Protein AF-A0A7J6TP95-F1 (afdb_monomer_lite)

Foldseek 3Di:
DDVLVVCVVVVDDPVVSVVVCVVCVVVCVVVVVPVPPPPPQPQDQDPNDGLQVVQPHLVLLLQLLVQLLVVQCVDPLRVVVNPDDPVVNVVVSVQSSLVLCSLRVHPNSHDLLVLQVVQQVVLQAPSNLVVSLVSSLVSCVVSVNDPVSNVSSSVSSVVSVCSRNVNNVVVVVVVVVCCVVPNCVVVCVVCVHPVSVVVVVVVVVD

pLDDT: mean 82.13, std 13.64, range [36.34, 97.94]

Secondary structure (DSSP, 8-state):
--HHHHHHHTT--HHHHHHHHHHHHHHHHHHHTTS----------BTTB-HHHHTTSHHHHHHHHHHHHHHHHH-TTTHHHH---HHHHHHHHHHHHHHHHHHTTS---S-GGGHHHHHGGG---HHHHHHHHHHHHHHHHHTT--HHHHHHHHHHHHTTHHHHHHHHHHHHHHHHHHHHHHTTHHHHHHTTHHHHHHHHHHHHT-

Radius of gyration: 22.36 Å; chains: 1; bounding box: 52×52×54 Å

InterPro domains:
  IPR001486 Truncated hemoglobin [PF01152] (50-165)
  IPR009050 Globin-like superfamily [SSF46458] (50-165)
  IPR012292 Globin/Protoglobin [G3DSA:1.10.490.10] (37-171)

Sequence (206 aa):
MNIERALSSLGIDDDTVDEIMVILEPQRTSVLSGQKKRVESGARFVDGKNLLERVGGEMTIEGVVDTLFSALNLDPRVKFFFHLDAARTRQIKIRLTQLLIGACGGPKLYDIARLKPAHFNHNITDYHFDAVCENLRVSCEVVDIPPAFIDELMETVVKLRQEITSGCTIRLEIAHRNIESAGTASLYSQLGKKDGIVVFVDKLFK

Structure (mmCIF, N/CA/C/O backbone):
data_AF-A0A7J6TP95-F1
#
_entry.id   AF-A0A7J6TP95-F1
#
loop_
_atom_site.group_PDB
_atom_site.id
_atom_site.type_symbol
_atom_site.label_atom_id
_atom_site.label_alt_id
_atom_site.label_comp_id
_atom_site.label_asym_id
_atom_site.label_entity_id
_atom_site.label_seq_id
_atom_site.pdbx_PDB_ins_code
_atom_site.Cartn_x
_atom_site.Cartn_y
_atom_site.Cartn_z
_atom_site.occupancy
_atom_site.B_iso_or_equiv
_atom_site.auth_seq_id
_atom_site.auth_comp_id
_atom_site.auth_asym_id
_atom_site.auth_atom_id
_atom_site.pdbx_PDB_model_num
ATOM 1 N N . MET A 1 1 ? -6.973 29.178 -18.343 1.00 48.75 1 MET A N 1
ATOM 2 C CA . MET A 1 1 ? -5.844 29.644 -19.176 1.00 48.75 1 MET A CA 1
ATOM 3 C C . MET A 1 1 ? -5.597 28.556 -20.210 1.00 48.75 1 MET A C 1
ATOM 5 O O . MET A 1 1 ? -5.342 27.438 -19.787 1.00 48.75 1 MET A O 1
ATOM 9 N N . ASN A 1 2 ? -5.831 28.812 -21.504 1.00 71.06 2 ASN A N 1
ATOM 10 C CA . ASN A 1 2 ? -5.764 27.763 -22.531 1.00 71.06 2 ASN A CA 1
ATOM 11 C C . ASN A 1 2 ? -4.311 27.608 -23.013 1.00 71.06 2 ASN A C 1
ATOM 13 O O . ASN A 1 2 ? -3.799 28.490 -23.701 1.00 71.06 2 ASN A O 1
ATOM 17 N N . ILE A 1 3 ? -3.651 26.544 -22.550 1.00 69.50 3 ILE A N 1
ATOM 18 C CA . ILE A 1 3 ? -2.225 26.255 -22.756 1.00 69.50 3 ILE A CA 1
ATOM 19 C C . ILE A 1 3 ? -1.884 26.044 -24.236 1.00 69.50 3 ILE A C 1
ATOM 21 O O . ILE A 1 3 ? -0.841 26.507 -24.680 1.00 69.50 3 ILE A O 1
ATOM 25 N N . GLU A 1 4 ? -2.811 25.479 -25.007 1.00 72.88 4 GLU A N 1
ATOM 26 C CA . GLU A 1 4 ? -2.710 25.272 -26.455 1.00 72.88 4 GLU A CA 1
ATOM 27 C C . GLU A 1 4 ? -2.407 26.590 -27.175 1.00 72.88 4 GLU A C 1
ATOM 29 O O . GLU A 1 4 ? -1.371 26.757 -27.807 1.00 72.88 4 GLU A O 1
ATOM 34 N N . ARG A 1 5 ? -3.232 27.614 -26.921 1.00 76.12 5 ARG A N 1
ATOM 35 C CA . ARG A 1 5 ? -3.075 28.945 -27.522 1.00 76.12 5 ARG A CA 1
ATOM 36 C C . ARG A 1 5 ? -1.761 29.627 -27.128 1.00 76.12 5 ARG A C 1
ATOM 38 O O . ARG A 1 5 ? -1.257 30.454 -27.880 1.00 76.12 5 ARG A O 1
ATOM 45 N N . ALA A 1 6 ? -1.236 29.330 -25.938 1.00 78.25 6 ALA A N 1
ATOM 46 C CA . ALA A 1 6 ? 0.042 29.871 -25.486 1.00 78.25 6 ALA A CA 1
ATOM 47 C C . ALA A 1 6 ? 1.220 29.185 -26.195 1.00 78.25 6 ALA A C 1
ATOM 49 O O . ALA A 1 6 ? 2.134 29.876 -26.639 1.00 78.25 6 ALA A O 1
ATOM 50 N N . LEU A 1 7 ? 1.171 27.861 -26.357 1.00 74.94 7 LEU A N 1
ATOM 51 C CA . LEU A 1 7 ? 2.209 27.087 -27.041 1.00 74.94 7 LEU A CA 1
ATOM 52 C C . LEU A 1 7 ? 2.248 27.398 -28.543 1.00 74.94 7 LEU A C 1
ATOM 54 O O . LEU A 1 7 ? 3.320 27.707 -29.061 1.00 74.94 7 LEU A O 1
ATOM 58 N N . SER A 1 8 ? 1.093 27.478 -29.209 1.00 74.00 8 SER A N 1
ATOM 59 C CA . SER A 1 8 ? 1.031 27.878 -30.622 1.00 74.00 8 SER A CA 1
ATOM 60 C C . SER A 1 8 ? 1.535 29.314 -30.840 1.00 74.00 8 SER A C 1
ATOM 62 O O . SER A 1 8 ? 2.167 29.609 -31.850 1.00 74.00 8 SER A O 1
ATOM 64 N N . SER A 1 9 ? 1.334 30.226 -29.874 1.00 78.56 9 SER A N 1
ATOM 65 C CA . SER A 1 9 ? 1.856 31.605 -29.966 1.00 78.56 9 SER A CA 1
ATOM 66 C C . SER A 1 9 ? 3.382 31.712 -29.848 1.00 78.56 9 SER A C 1
ATOM 68 O O . SER A 1 9 ? 3.950 32.740 -30.212 1.00 78.56 9 SER A O 1
ATOM 70 N N . LEU A 1 10 ? 4.042 30.654 -29.365 1.00 84.44 10 LEU A N 1
ATOM 71 C CA . LEU A 1 10 ? 5.500 30.534 -29.315 1.00 84.44 10 LEU A CA 1
ATOM 72 C C . LEU A 1 10 ? 6.082 29.899 -30.590 1.00 84.44 10 LEU A C 1
ATOM 74 O O . LEU A 1 10 ? 7.294 29.717 -30.667 1.00 84.44 10 LEU A O 1
ATOM 78 N N . GLY A 1 11 ? 5.244 29.587 -31.587 1.00 85.50 11 GLY A N 1
ATOM 79 C CA . GLY A 1 11 ? 5.671 28.982 -32.851 1.00 85.50 11 GLY A CA 1
ATOM 80 C C . GLY A 1 11 ? 6.041 27.502 -32.741 1.00 85.50 11 GLY A C 1
ATOM 81 O O . GLY A 1 11 ? 6.781 27.008 -33.586 1.00 85.50 11 GLY A O 1
ATOM 82 N N . ILE A 1 12 ? 5.563 26.818 -31.697 1.00 84.50 12 ILE A N 1
ATOM 83 C CA . ILE A 1 12 ? 5.670 25.362 -31.557 1.00 84.50 12 ILE A CA 1
ATOM 84 C C . ILE A 1 12 ? 4.676 24.725 -32.536 1.00 84.50 12 ILE A C 1
ATOM 86 O O . ILE A 1 12 ? 3.533 25.179 -32.611 1.00 84.50 12 ILE A O 1
ATOM 90 N N . ASP A 1 13 ? 5.120 23.724 -33.295 1.00 85.00 13 ASP A N 1
ATOM 91 C CA . ASP A 1 13 ? 4.277 22.988 -34.240 1.00 85.00 13 ASP A CA 1
ATOM 92 C C . ASP A 1 13 ? 3.199 22.160 -33.529 1.00 85.00 13 ASP A C 1
ATOM 94 O O . ASP A 1 13 ? 3.372 21.732 -32.386 1.00 85.00 13 ASP A O 1
ATOM 98 N N . ASP A 1 14 ? 2.081 21.944 -34.223 1.00 74.56 14 ASP A N 1
ATOM 99 C CA . ASP A 1 14 ? 0.879 21.332 -33.652 1.00 74.56 14 ASP A CA 1
ATOM 100 C C . ASP A 1 14 ? 1.131 19.900 -33.142 1.00 74.56 14 ASP A C 1
ATOM 102 O O . ASP A 1 14 ? 0.609 19.534 -32.090 1.00 74.56 14 ASP A O 1
ATOM 106 N N . ASP A 1 15 ? 2.013 19.133 -33.798 1.00 76.00 15 ASP A N 1
ATOM 107 C CA . ASP A 1 15 ? 2.383 17.778 -33.364 1.00 76.00 15 ASP A CA 1
ATOM 108 C C . ASP A 1 15 ? 3.083 17.812 -31.993 1.00 76.00 15 ASP A C 1
ATOM 110 O O . ASP A 1 15 ? 2.745 17.060 -31.073 1.00 76.00 15 ASP A O 1
ATOM 114 N N . THR A 1 16 ? 4.021 18.743 -31.808 1.00 74.31 16 THR A N 1
ATOM 115 C CA . THR A 1 16 ? 4.704 18.948 -30.524 1.00 74.31 16 THR A CA 1
ATOM 116 C C . THR A 1 16 ? 3.755 19.499 -29.453 1.00 74.31 16 THR A C 1
ATOM 118 O O . THR A 1 16 ? 3.880 19.155 -28.272 1.00 74.31 16 THR A O 1
ATOM 121 N N . VAL A 1 17 ? 2.784 20.340 -29.827 1.00 77.94 17 VAL A N 1
ATOM 122 C CA . VAL A 1 17 ? 1.738 20.814 -28.903 1.00 77.94 17 VAL A CA 1
ATOM 123 C C . VAL A 1 17 ? 0.890 19.645 -28.402 1.00 77.94 17 VAL A C 1
ATOM 125 O O . VAL A 1 17 ? 0.661 19.549 -27.192 1.00 77.94 17 VAL A O 1
ATOM 128 N N . ASP A 1 18 ? 0.488 18.737 -29.287 1.00 76.69 18 ASP A N 1
ATOM 129 C CA . ASP A 1 18 ? -0.288 17.547 -28.938 1.00 76.69 18 ASP A CA 1
ATOM 130 C C . ASP A 1 18 ? 0.504 16.591 -28.036 1.00 76.69 18 ASP A C 1
ATOM 132 O O . ASP A 1 18 ? -0.019 16.119 -27.020 1.00 76.69 18 ASP A O 1
ATOM 136 N N . GLU A 1 19 ? 1.792 16.366 -28.314 1.00 72.56 19 GLU A N 1
ATOM 137 C CA . GLU A 1 19 ? 2.665 15.575 -27.436 1.00 72.56 19 GLU A CA 1
ATOM 138 C C . GLU A 1 19 ? 2.782 16.188 -26.035 1.00 72.56 19 GLU A C 1
ATOM 140 O O . GLU A 1 19 ? 2.640 15.488 -25.023 1.00 72.56 19 GLU A O 1
ATOM 145 N N . ILE A 1 20 ? 2.994 17.505 -25.953 1.00 77.50 20 ILE A N 1
ATOM 146 C CA . ILE A 1 20 ? 3.065 18.230 -24.681 1.00 77.50 20 ILE A CA 1
ATOM 147 C C . ILE A 1 20 ? 1.732 18.124 -23.936 1.00 77.50 20 ILE A C 1
ATOM 149 O O . ILE A 1 20 ? 1.725 17.883 -22.726 1.00 77.50 20 ILE A O 1
ATOM 153 N N . MET A 1 21 ? 0.604 18.249 -24.633 1.00 74.62 21 MET A N 1
ATOM 154 C CA . MET A 1 21 ? -0.725 18.093 -24.041 1.00 74.62 21 MET A CA 1
ATOM 155 C C . MET A 1 21 ? -0.925 16.687 -23.477 1.00 74.62 21 MET A C 1
ATOM 157 O O . MET A 1 21 ? -1.326 16.556 -22.322 1.00 74.62 21 MET A O 1
ATOM 161 N N . VAL A 1 22 ? -0.566 15.635 -24.217 1.00 74.81 22 VAL A N 1
ATOM 162 C CA . VAL A 1 22 ? -0.670 14.238 -23.758 1.00 74.81 22 VAL A CA 1
ATOM 163 C C . VAL A 1 22 ? 0.226 13.966 -22.545 1.00 74.81 22 VAL A C 1
ATOM 165 O O . VAL A 1 22 ? -0.195 13.282 -21.609 1.00 74.81 22 VAL A O 1
ATOM 168 N N . ILE A 1 23 ? 1.446 14.510 -22.519 1.00 74.00 23 ILE A N 1
ATOM 169 C CA . ILE A 1 23 ? 2.380 14.361 -21.389 1.00 74.00 23 ILE A CA 1
ATOM 170 C C . ILE A 1 23 ? 1.865 15.092 -20.144 1.00 74.00 23 ILE A C 1
ATOM 172 O O . ILE A 1 23 ? 2.026 14.612 -19.015 1.00 74.00 23 ILE A O 1
ATOM 176 N N . LEU A 1 24 ? 1.250 16.257 -20.337 1.00 71.62 24 LEU A N 1
ATOM 177 C CA . LEU A 1 24 ? 0.764 17.092 -19.247 1.00 71.62 24 LEU A CA 1
ATOM 178 C C . LEU A 1 24 ? -0.642 16.711 -18.777 1.00 71.62 24 LEU A C 1
ATOM 180 O O . LEU A 1 24 ? -0.969 17.022 -17.636 1.00 71.62 24 LEU A O 1
ATOM 184 N N . GLU A 1 25 ? -1.459 16.006 -19.561 1.00 73.88 25 GLU A N 1
ATOM 185 C CA . GLU A 1 25 ? -2.849 15.682 -19.203 1.00 73.88 25 GLU A CA 1
ATOM 186 C C . GLU A 1 25 ? -2.984 14.886 -17.882 1.00 73.88 25 GLU A C 1
ATOM 188 O O . GLU A 1 25 ? -3.798 15.272 -17.035 1.00 73.88 25 GLU A O 1
ATOM 193 N N . PRO A 1 26 ? -2.135 13.879 -17.578 1.00 70.31 26 PRO A N 1
ATOM 194 C CA . PRO A 1 26 ? -2.136 13.221 -16.267 1.00 70.31 26 PRO A CA 1
ATOM 195 C C . PRO A 1 26 ? -1.760 14.168 -15.115 1.00 70.31 26 PRO A C 1
ATOM 197 O O . PRO A 1 26 ? -2.191 13.989 -13.973 1.00 70.31 26 PRO A O 1
ATOM 200 N N . GLN A 1 27 ? -0.952 15.193 -15.400 1.00 65.31 27 GLN A N 1
ATOM 201 C CA . GLN A 1 27 ? -0.547 16.218 -14.435 1.00 65.31 27 GLN A CA 1
ATOM 202 C C . GLN A 1 27 ? -1.580 17.347 -14.336 1.00 65.31 27 GLN A C 1
ATOM 204 O O . GLN A 1 27 ? -1.696 17.980 -13.284 1.00 65.31 27 GLN A O 1
ATOM 209 N N . ARG A 1 28 ? -2.396 17.557 -15.376 1.00 65.38 28 ARG A N 1
ATOM 210 C CA . ARG A 1 28 ? -3.484 18.536 -15.410 1.00 65.38 28 ARG A CA 1
ATOM 211 C C . ARG A 1 28 ? -4.478 18.261 -14.295 1.00 65.38 28 ARG A C 1
ATOM 213 O O . ARG A 1 28 ? -4.875 19.196 -13.607 1.00 65.38 28 ARG A O 1
ATOM 220 N N . THR A 1 29 ? -4.811 16.995 -14.030 1.00 54.69 29 THR A N 1
ATOM 221 C CA . THR A 1 29 ? -5.659 16.634 -12.882 1.00 54.69 29 THR A CA 1
ATOM 222 C C . THR A 1 29 ? -5.012 17.024 -11.549 1.00 54.69 29 THR A C 1
ATOM 224 O O . THR A 1 29 ? -5.720 17.493 -10.666 1.00 54.69 29 THR A O 1
ATOM 227 N N . SER A 1 30 ? -3.685 16.906 -11.417 1.00 55.31 30 SER A N 1
ATOM 228 C CA . SER A 1 30 ? -2.935 17.274 -10.204 1.00 55.31 30 SER A CA 1
ATOM 229 C C . SER A 1 30 ? -2.838 18.791 -9.990 1.00 55.31 30 SER A C 1
ATOM 231 O O . SER A 1 30 ? -2.890 19.254 -8.850 1.00 55.31 30 SER A O 1
ATOM 233 N N . VAL A 1 31 ? -2.700 19.571 -11.067 1.00 60.00 31 VAL A N 1
ATOM 234 C CA . VAL A 1 31 ? -2.574 21.041 -11.022 1.00 60.00 31 VAL A CA 1
ATOM 235 C C . VAL A 1 31 ? -3.945 21.717 -10.918 1.00 60.00 31 VAL A C 1
ATOM 237 O O . VAL A 1 31 ? -4.113 22.655 -10.139 1.00 60.00 31 VAL A O 1
ATOM 240 N N . LEU A 1 32 ? -4.958 21.215 -11.636 1.00 56.91 32 LEU A N 1
ATOM 241 C CA . LEU A 1 32 ? -6.349 21.657 -11.482 1.00 56.91 32 LEU A CA 1
ATOM 242 C C . LEU A 1 32 ? -6.938 21.227 -10.131 1.00 56.91 32 LEU A C 1
ATOM 244 O O . LEU A 1 32 ? -7.784 21.936 -9.591 1.00 56.91 32 LEU A O 1
ATOM 248 N N . SER A 1 33 ? -6.429 20.150 -9.517 1.00 53.19 33 SER A N 1
ATOM 249 C CA . SER A 1 33 ? -6.676 19.830 -8.103 1.00 53.19 33 SER A CA 1
ATOM 250 C C . SER A 1 33 ? -5.895 20.722 -7.125 1.00 53.19 33 SER A C 1
ATOM 252 O O . SER A 1 33 ? -5.594 20.316 -6.007 1.00 53.19 33 SER A O 1
ATOM 254 N N . GLY A 1 34 ? -5.597 21.970 -7.500 1.00 44.78 34 GLY A N 1
ATOM 255 C CA . GLY A 1 34 ? -5.194 23.024 -6.562 1.00 44.78 34 GLY A CA 1
ATOM 256 C C . GLY A 1 34 ? -6.227 23.277 -5.451 1.00 44.78 34 GLY A C 1
ATOM 257 O O . GLY A 1 34 ? -5.912 23.884 -4.429 1.00 44.78 34 GLY A O 1
ATOM 258 N N . GLN A 1 35 ? -7.441 22.736 -5.570 1.00 42.06 35 GLN A N 1
ATOM 259 C CA . GLN A 1 35 ? -8.208 22.334 -4.399 1.00 42.06 35 GLN A CA 1
ATOM 260 C C . GLN A 1 35 ? -7.633 21.021 -3.889 1.00 42.06 35 GLN A C 1
ATOM 262 O O . GLN A 1 35 ? -7.885 19.988 -4.510 1.00 42.06 35 GLN A O 1
ATOM 267 N N . LYS A 1 36 ? -6.905 21.065 -2.754 1.00 41.19 36 LYS A N 1
ATOM 268 C CA . LYS A 1 36 ? -6.679 19.909 -1.867 1.00 41.19 36 LYS A CA 1
ATOM 269 C C . LYS A 1 36 ? -7.773 18.890 -2.159 1.00 41.19 36 LYS A C 1
ATOM 271 O O . LYS A 1 36 ? -8.930 19.204 -1.866 1.00 41.19 36 LYS A O 1
ATOM 276 N N . LYS A 1 37 ? -7.447 17.715 -2.717 1.00 39.59 37 LYS A N 1
ATOM 277 C CA . LYS A 1 37 ? -8.336 16.553 -2.622 1.00 39.59 37 LYS A CA 1
ATOM 278 C C . LYS A 1 37 ? -8.457 16.275 -1.126 1.00 39.59 37 LYS A C 1
ATOM 280 O O . LYS A 1 37 ? -7.780 15.433 -0.543 1.00 39.59 37 LYS A O 1
ATOM 285 N N . ARG A 1 38 ? -9.308 17.062 -0.466 1.00 36.97 38 ARG A N 1
ATOM 286 C CA . ARG A 1 38 ? -10.066 16.645 0.681 1.00 36.97 38 ARG A CA 1
ATOM 287 C C . ARG A 1 38 ? -10.743 15.406 0.137 1.00 36.97 38 ARG A C 1
ATOM 289 O O . ARG A 1 38 ? -11.720 15.485 -0.589 1.00 36.97 38 ARG A O 1
ATOM 296 N N . VAL A 1 39 ? -10.177 14.255 0.464 1.00 38.41 39 VAL A N 1
ATOM 297 C CA . VAL A 1 39 ? -11.025 13.136 0.827 1.00 38.41 39 VAL A CA 1
ATOM 298 C C . VAL A 1 39 ? -11.945 13.738 1.880 1.00 38.41 39 VAL A C 1
ATOM 300 O O . VAL A 1 39 ? -11.540 13.889 3.027 1.00 38.41 39 VAL A O 1
ATOM 303 N N . GLU A 1 40 ? -13.096 14.288 1.506 1.00 36.34 40 GLU A N 1
ATOM 304 C CA . GLU A 1 40 ? -14.144 14.483 2.495 1.00 36.34 40 GLU A CA 1
ATOM 305 C C . GLU A 1 40 ? -14.230 13.148 3.216 1.00 36.34 40 GLU A C 1
ATOM 307 O O . GLU A 1 40 ? -14.132 12.099 2.574 1.00 36.34 40 GLU A O 1
ATOM 312 N N . SER A 1 41 ? -14.194 13.186 4.545 1.00 42.53 41 SER A N 1
ATOM 313 C CA . SER A 1 41 ? -14.328 11.987 5.352 1.00 42.53 41 SER A CA 1
ATOM 314 C C . SER A 1 41 ? -15.613 11.308 4.896 1.00 42.53 41 SER A C 1
ATOM 316 O O . SER A 1 41 ? -16.693 11.668 5.348 1.00 42.53 41 SER A O 1
ATOM 318 N N . GLY A 1 42 ? -15.500 10.330 3.999 1.00 42.38 42 GLY A N 1
ATOM 319 C CA . GLY A 1 42 ? -16.581 9.430 3.621 1.00 42.38 42 GLY A CA 1
ATOM 320 C C . GLY A 1 42 ? -16.885 8.458 4.755 1.00 42.38 42 GLY A C 1
ATOM 321 O O . GLY A 1 42 ? -17.351 7.359 4.495 1.00 42.38 42 GLY A O 1
ATOM 322 N N . ALA A 1 43 ? -16.563 8.848 5.992 1.00 54.34 43 ALA A N 1
ATOM 323 C CA . ALA A 1 43 ? -16.896 8.138 7.197 1.00 54.34 43 ALA A CA 1
ATOM 324 C C . ALA A 1 43 ? -18.414 8.168 7.293 1.00 54.34 43 ALA A C 1
ATOM 326 O O . ALA A 1 43 ? -19.005 9.220 7.566 1.00 54.34 43 ALA A O 1
ATOM 327 N N . ARG A 1 44 ? -19.055 7.035 7.008 1.00 60.78 44 ARG A N 1
ATOM 328 C CA . ARG A 1 44 ? -20.474 6.906 7.299 1.00 60.78 44 ARG A CA 1
ATOM 329 C C . ARG A 1 44 ? -20.591 6.898 8.816 1.00 60.78 44 ARG A C 1
ATOM 331 O O . ARG A 1 44 ? -19.977 6.084 9.504 1.00 60.78 44 ARG A O 1
ATOM 338 N N . PHE A 1 45 ? -21.364 7.837 9.338 1.00 63.28 45 PHE A N 1
ATOM 339 C CA . PHE A 1 45 ? -21.757 7.804 10.735 1.00 63.28 45 PHE A CA 1
ATOM 340 C C . PHE A 1 45 ? -22.990 6.912 10.845 1.00 63.28 45 PHE A C 1
ATOM 342 O O . PHE A 1 45 ? -23.994 7.157 10.177 1.00 63.28 45 PHE A O 1
ATOM 349 N N . VAL A 1 46 ? -22.907 5.876 11.675 1.00 66.38 46 VAL A N 1
ATOM 350 C CA . VAL A 1 46 ? -24.044 5.016 12.030 1.00 66.38 46 VAL A CA 1
ATOM 351 C C . VAL A 1 46 ? -24.292 5.227 13.517 1.00 66.38 46 VAL A C 1
ATOM 353 O O . VAL A 1 46 ? -23.366 5.102 14.316 1.00 66.38 46 VAL A O 1
ATOM 356 N N . ASP A 1 47 ? -25.510 5.634 13.875 1.00 73.81 47 ASP A N 1
ATOM 357 C CA . ASP A 1 47 ? -25.905 5.994 15.247 1.00 73.81 47 ASP A CA 1
ATOM 358 C C . ASP A 1 47 ? -24.986 7.037 15.911 1.00 73.81 47 ASP A C 1
ATOM 360 O O . ASP A 1 47 ? -24.673 6.969 17.099 1.00 73.81 47 ASP A O 1
ATOM 364 N N . GLY A 1 48 ? -24.513 8.007 15.122 1.00 71.75 48 GLY A N 1
ATOM 365 C CA . GLY A 1 48 ? -23.629 9.078 15.592 1.00 71.75 48 GLY A CA 1
ATOM 366 C C . GLY A 1 48 ? -22.177 8.656 15.834 1.00 71.75 48 GLY A C 1
ATOM 367 O O . GLY A 1 48 ? -21.386 9.499 16.248 1.00 71.75 48 GLY A O 1
ATOM 368 N N . LYS A 1 49 ? -21.814 7.400 15.542 1.00 72.88 49 LYS A N 1
ATOM 369 C CA . LYS A 1 49 ? -20.448 6.880 15.669 1.00 72.88 49 LYS A CA 1
ATOM 370 C C . LYS A 1 49 ? -19.790 6.666 14.312 1.00 72.88 49 LYS A C 1
ATOM 372 O O . LYS A 1 49 ? -20.432 6.179 13.376 1.00 72.88 49 LYS A O 1
ATOM 377 N N . ASN A 1 50 ? -18.507 6.994 14.211 1.00 75.62 50 ASN A N 1
ATOM 378 C CA . ASN A 1 50 ? -17.699 6.654 13.034 1.00 75.62 50 ASN A CA 1
ATOM 379 C C . ASN A 1 50 ? -17.260 5.173 13.070 1.00 75.62 50 ASN A C 1
ATOM 381 O O . ASN A 1 50 ? -17.490 4.460 14.052 1.00 75.62 50 ASN A O 1
ATOM 385 N N . LEU A 1 51 ? -16.645 4.687 11.985 1.00 75.06 51 LEU A N 1
ATOM 386 C CA . LEU A 1 51 ? -16.209 3.291 11.881 1.00 75.06 51 LEU A CA 1
ATOM 387 C C . LEU A 1 51 ? -15.229 2.921 13.001 1.00 75.06 51 LEU A C 1
ATOM 389 O O . LEU A 1 51 ? -15.392 1.872 13.613 1.00 75.06 51 LEU A O 1
ATOM 393 N N . LEU A 1 52 ? -14.265 3.799 13.304 1.00 77.81 52 LEU A N 1
ATOM 394 C CA . LEU A 1 52 ? -13.240 3.586 14.332 1.00 77.81 52 LEU A CA 1
ATOM 395 C C . LEU A 1 52 ? -13.854 3.312 15.714 1.00 77.81 52 LEU A C 1
ATOM 397 O O . LEU A 1 52 ? -13.467 2.363 16.392 1.00 77.81 52 LEU A O 1
ATOM 401 N N . GLU A 1 53 ? -14.840 4.108 16.120 1.00 77.31 53 GLU A N 1
ATOM 402 C CA . GLU A 1 53 ? -15.540 3.936 17.401 1.00 77.31 53 GLU A CA 1
ATOM 403 C C . GLU A 1 53 ? -16.346 2.636 17.451 1.00 77.31 53 GLU A C 1
ATOM 405 O O . GLU A 1 53 ? -16.477 2.015 18.505 1.00 77.31 53 GLU A O 1
ATOM 410 N N . ARG A 1 54 ? -16.886 2.213 16.307 1.00 75.88 54 ARG A N 1
ATOM 411 C CA . ARG A 1 54 ? -17.678 0.986 16.193 1.00 75.88 54 ARG A CA 1
ATOM 412 C C . ARG A 1 54 ? -16.809 -0.282 16.169 1.00 75.88 54 ARG A C 1
ATOM 414 O O . ARG A 1 54 ? -17.283 -1.315 16.627 1.00 75.88 54 ARG A O 1
ATOM 421 N N . VAL A 1 55 ? -15.558 -0.211 15.698 1.00 80.06 55 VAL A N 1
ATOM 422 C CA . VAL A 1 55 ? -14.599 -1.343 15.691 1.00 80.06 55 VAL A CA 1
ATOM 423 C C . VAL A 1 55 ? -13.756 -1.457 16.972 1.00 80.06 55 VAL A C 1
ATOM 425 O O . VAL A 1 55 ? -12.883 -2.314 17.061 1.00 80.06 55 VAL A O 1
ATOM 428 N N . GLY A 1 56 ? -13.998 -0.617 17.983 1.00 79.94 56 GLY A N 1
ATOM 429 C CA . GLY A 1 56 ? -13.294 -0.689 19.274 1.00 79.94 56 GLY A CA 1
ATOM 430 C C . GLY A 1 56 ? -12.071 0.226 19.407 1.00 79.94 56 GLY A C 1
ATOM 431 O O . GLY A 1 56 ? -11.327 0.114 20.379 1.00 79.94 56 GLY A O 1
ATOM 432 N N . GLY A 1 57 ? -11.888 1.175 18.485 1.00 84.00 57 GLY A N 1
ATOM 433 C CA . GLY A 1 57 ? -10.866 2.217 18.579 1.00 84.00 57 GLY A CA 1
ATOM 434 C C . GLY A 1 57 ? -9.513 1.845 17.966 1.00 84.00 57 GLY A C 1
ATOM 435 O O . GLY A 1 57 ? -9.380 0.899 17.192 1.00 84.00 57 GLY A O 1
ATOM 436 N N . GLU A 1 58 ? -8.493 2.640 18.294 1.00 85.81 58 GLU A N 1
ATOM 437 C CA . GLU A 1 58 ? -7.169 2.579 17.654 1.00 85.81 58 GLU A CA 1
ATOM 438 C C . GLU A 1 58 ? -6.422 1.265 17.932 1.00 85.81 58 GLU A C 1
ATOM 440 O O . GLU A 1 58 ? -5.801 0.721 17.022 1.00 85.81 58 GLU A O 1
ATOM 445 N N . MET A 1 59 ? -6.550 0.704 19.143 1.00 88.25 59 MET A N 1
ATOM 446 C CA . MET A 1 59 ? -5.887 -0.556 19.518 1.00 88.25 59 MET A CA 1
ATOM 447 C C . MET A 1 59 ? -6.337 -1.740 18.652 1.00 88.25 59 MET A C 1
ATOM 449 O O . MET A 1 59 ? -5.521 -2.594 18.310 1.00 88.25 59 MET A O 1
ATOM 453 N N . THR A 1 60 ? -7.611 -1.782 18.244 1.00 91.31 60 THR A N 1
ATOM 454 C CA . THR A 1 60 ? -8.093 -2.819 17.321 1.00 91.31 60 THR A CA 1
ATOM 455 C C . THR A 1 60 ? -7.389 -2.707 15.969 1.00 91.31 60 THR A C 1
ATOM 457 O O . THR A 1 60 ? -6.955 -3.710 15.407 1.00 91.31 60 THR A O 1
ATOM 460 N N . ILE A 1 61 ? -7.223 -1.484 15.454 1.00 92.75 61 ILE A N 1
ATOM 461 C CA . ILE A 1 61 ? -6.549 -1.241 14.172 1.00 92.75 61 ILE A CA 1
ATOM 462 C C . ILE A 1 61 ? -5.061 -1.599 14.253 1.00 92.75 61 ILE A C 1
ATOM 464 O O . ILE A 1 61 ? -4.522 -2.170 13.306 1.00 92.75 61 ILE A O 1
ATOM 468 N N . GLU A 1 62 ? -4.397 -1.320 15.375 1.00 93.19 62 GLU A N 1
ATOM 469 C CA . GLU A 1 62 ? -3.022 -1.778 15.613 1.00 93.19 62 GLU A CA 1
ATOM 470 C C . GLU A 1 62 ? -2.917 -3.307 15.568 1.00 93.19 62 GLU A C 1
ATOM 472 O O . GLU A 1 62 ? -2.056 -3.835 14.862 1.00 93.19 62 GLU A O 1
ATOM 477 N N . GLY A 1 63 ? -3.844 -4.014 16.224 1.00 95.38 63 GLY A N 1
ATOM 478 C CA . GLY A 1 63 ? -3.927 -5.476 16.173 1.00 95.38 63 GLY A CA 1
ATOM 479 C C . GLY A 1 63 ? -4.115 -6.013 14.751 1.00 95.38 63 GLY A C 1
ATOM 480 O O . GLY A 1 63 ? -3.424 -6.948 14.346 1.00 95.38 63 GLY A O 1
ATOM 481 N N . VAL A 1 64 ? -4.978 -5.382 13.947 1.00 96.44 64 VAL A N 1
ATOM 482 C CA . VAL A 1 64 ? -5.145 -5.726 12.523 1.00 96.44 64 VAL A CA 1
ATOM 483 C C . VAL A 1 64 ? -3.843 -5.546 11.750 1.00 96.44 64 VAL A C 1
ATOM 485 O O . VAL A 1 64 ? -3.473 -6.420 10.967 1.00 96.44 64 VAL A O 1
ATOM 488 N N . VAL A 1 65 ? -3.130 -4.436 11.956 1.00 96.94 65 VAL A N 1
ATOM 489 C CA . VAL A 1 65 ? -1.858 -4.163 11.269 1.00 96.94 65 VAL A CA 1
ATOM 490 C C . VAL A 1 65 ? -0.788 -5.183 11.657 1.00 96.94 65 VAL A C 1
ATOM 492 O O . VAL A 1 65 ? -0.031 -5.636 10.796 1.00 96.94 65 VAL A O 1
ATOM 495 N N . ASP A 1 66 ? -0.720 -5.584 12.923 1.00 96.62 66 ASP A N 1
ATOM 496 C CA . ASP A 1 66 ? 0.228 -6.603 13.371 1.00 96.62 66 ASP A CA 1
ATOM 497 C C . ASP A 1 66 ? -0.066 -7.983 12.767 1.00 96.62 66 ASP A C 1
ATOM 499 O O . ASP A 1 66 ? 0.856 -8.640 12.259 1.00 96.62 66 ASP A O 1
ATOM 503 N N . THR A 1 67 ? -1.340 -8.382 12.738 1.00 97.50 67 THR A N 1
ATOM 504 C CA . THR A 1 67 ? -1.802 -9.612 12.076 1.00 97.50 67 THR A CA 1
ATOM 505 C C . THR A 1 67 ? -1.503 -9.574 10.576 1.00 97.50 67 THR A C 1
ATOM 507 O O . THR A 1 67 ? -0.924 -10.520 10.036 1.00 97.50 67 THR A O 1
ATOM 510 N N . LEU A 1 68 ? -1.776 -8.444 9.920 1.00 97.94 68 LEU A N 1
ATOM 511 C CA . LEU A 1 68 ? -1.515 -8.241 8.496 1.00 97.94 68 LEU A CA 1
ATOM 512 C C . LEU A 1 68 ? -0.042 -8.412 8.148 1.00 97.94 68 LEU A C 1
ATOM 514 O O . LEU A 1 68 ? 0.289 -9.129 7.210 1.00 97.94 68 LEU A O 1
ATOM 518 N N . PHE A 1 69 ? 0.870 -7.803 8.903 1.00 96.56 69 PHE A N 1
ATOM 519 C CA . PHE A 1 69 ? 2.301 -7.970 8.637 1.00 96.56 69 PHE A CA 1
ATOM 520 C C . PHE A 1 69 ? 2.771 -9.412 8.812 1.00 96.56 69 PHE A C 1
ATOM 522 O O . PHE A 1 69 ? 3.687 -9.844 8.113 1.00 96.56 69 PHE A O 1
ATOM 529 N N . SER A 1 70 ? 2.159 -10.162 9.724 1.00 95.38 70 SER A N 1
ATOM 530 C CA . SER A 1 70 ? 2.458 -11.585 9.880 1.00 95.38 70 SER A CA 1
ATOM 531 C C . SER A 1 70 ? 2.017 -12.368 8.639 1.00 95.38 70 SER A C 1
ATOM 533 O O . SER A 1 70 ? 2.799 -13.153 8.108 1.00 95.38 70 SER A O 1
ATOM 535 N N . ALA A 1 71 ? 0.822 -12.083 8.112 1.00 96.38 71 ALA A N 1
ATOM 536 C CA . ALA A 1 71 ? 0.300 -12.710 6.897 1.00 96.38 71 ALA A CA 1
ATOM 537 C C . ALA A 1 71 ? 1.107 -12.336 5.636 1.00 96.38 71 ALA A C 1
ATOM 539 O O . ALA A 1 71 ? 1.507 -13.208 4.864 1.00 96.38 71 ALA A O 1
ATOM 540 N N . LEU A 1 72 ? 1.450 -11.054 5.466 1.00 96.69 72 LEU A N 1
ATOM 541 C CA . LEU A 1 72 ? 2.222 -10.556 4.319 1.00 96.69 72 LEU A CA 1
ATOM 542 C C . LEU A 1 72 ? 3.620 -11.174 4.219 1.00 96.69 72 LEU A C 1
ATOM 544 O O . LEU A 1 72 ? 4.119 -11.380 3.116 1.00 96.69 72 LEU A O 1
ATOM 548 N N . ASN A 1 73 ? 4.249 -11.494 5.353 1.00 95.06 73 ASN A N 1
ATOM 549 C CA . ASN A 1 73 ? 5.548 -12.172 5.373 1.00 95.06 73 ASN A CA 1
ATOM 550 C C . ASN A 1 73 ? 5.470 -13.641 4.926 1.00 95.06 73 ASN A C 1
ATOM 552 O O . ASN A 1 73 ? 6.489 -14.224 4.550 1.00 95.06 73 ASN A O 1
ATOM 556 N N . LEU A 1 74 ? 4.278 -14.240 4.944 1.00 95.00 74 LEU A N 1
ATOM 557 C CA . LEU A 1 74 ? 4.047 -15.624 4.535 1.00 95.00 74 LEU A CA 1
ATOM 558 C C . LEU A 1 74 ? 3.497 -15.731 3.107 1.00 95.00 74 LEU A C 1
ATOM 560 O O . LEU A 1 74 ? 3.727 -16.748 2.450 1.00 95.00 74 LEU A O 1
ATOM 564 N N . ASP A 1 75 ? 2.827 -14.695 2.596 1.00 94.75 75 ASP A N 1
ATOM 565 C CA . ASP A 1 75 ? 2.232 -14.709 1.259 1.00 94.75 75 ASP A CA 1
ATOM 566 C C . ASP A 1 75 ? 3.314 -14.640 0.155 1.00 94.75 75 ASP A C 1
ATOM 568 O O . ASP A 1 75 ? 3.982 -13.611 -0.010 1.00 94.75 75 ASP A O 1
ATOM 572 N N . PRO A 1 76 ? 3.498 -15.700 -0.660 1.00 92.69 76 PRO A N 1
ATOM 573 C CA . PRO A 1 76 ? 4.533 -15.737 -1.691 1.00 92.69 76 PRO A CA 1
ATOM 574 C C . PRO A 1 76 ? 4.375 -14.661 -2.770 1.00 92.69 76 PRO A C 1
ATOM 576 O O . PRO A 1 76 ? 5.361 -14.337 -3.430 1.00 92.69 76 PRO A O 1
ATOM 579 N N . ARG A 1 77 ? 3.177 -14.090 -2.932 1.00 92.94 77 ARG A N 1
ATOM 580 C CA . ARG A 1 77 ? 2.874 -13.050 -3.923 1.00 92.94 77 ARG A CA 1
ATOM 581 C C . ARG A 1 77 ? 3.481 -11.703 -3.553 1.00 92.94 77 ARG A C 1
ATOM 583 O O . ARG A 1 77 ? 3.735 -10.891 -4.436 1.00 92.94 77 ARG A O 1
ATOM 590 N N . VAL A 1 78 ? 3.691 -11.448 -2.258 1.00 95.06 78 VAL A N 1
ATOM 591 C CA . VAL A 1 78 ? 4.049 -10.110 -1.754 1.00 95.06 78 VAL A CA 1
ATOM 592 C C . VAL A 1 78 ? 5.165 -10.093 -0.715 1.00 95.06 78 VAL A C 1
ATOM 594 O O . VAL A 1 78 ? 5.769 -9.039 -0.522 1.00 95.06 78 VAL A O 1
ATOM 597 N N . LYS A 1 79 ? 5.522 -11.227 -0.097 1.00 94.19 79 LYS A N 1
ATOM 598 C CA . LYS A 1 79 ? 6.555 -11.305 0.956 1.00 94.19 79 LYS A CA 1
ATOM 599 C C . LYS A 1 79 ? 7.883 -10.646 0.585 1.00 94.19 79 LYS A C 1
ATOM 601 O O . LYS A 1 79 ? 8.550 -10.071 1.437 1.00 94.19 79 LYS A O 1
ATOM 606 N N . PHE A 1 80 ? 8.252 -10.665 -0.698 1.00 91.38 80 PHE A N 1
ATOM 607 C CA . PHE A 1 80 ? 9.476 -10.028 -1.184 1.00 91.38 80 PHE A CA 1
ATOM 608 C C . PHE A 1 80 ? 9.528 -8.516 -0.894 1.00 91.38 80 PHE A C 1
ATOM 610 O O . PHE A 1 80 ? 10.602 -7.997 -0.604 1.00 91.38 80 PHE A O 1
ATOM 617 N N . PHE A 1 81 ? 8.386 -7.817 -0.897 1.00 92.00 81 PHE A N 1
ATOM 618 C CA . PHE A 1 81 ? 8.312 -6.385 -0.575 1.00 92.00 81 PHE A CA 1
ATOM 619 C C . PHE A 1 81 ? 8.506 -6.085 0.916 1.00 92.00 81 PHE A C 1
ATOM 621 O O . PHE A 1 81 ? 8.832 -4.953 1.278 1.00 92.00 81 PHE A O 1
ATOM 628 N N . PHE A 1 82 ? 8.311 -7.088 1.774 1.00 92.50 82 PHE A N 1
ATOM 629 C CA . PHE A 1 82 ? 8.289 -6.947 3.228 1.00 92.50 82 PHE A CA 1
ATOM 630 C C . PHE A 1 82 ? 9.509 -7.566 3.925 1.00 92.50 82 PHE A C 1
ATOM 632 O O . PHE A 1 82 ? 9.613 -7.479 5.146 1.00 92.50 82 PHE A O 1
ATOM 639 N N . HIS A 1 83 ? 10.490 -8.081 3.171 1.00 88.06 83 HIS A N 1
ATOM 640 C CA . HIS A 1 83 ? 11.822 -8.415 3.690 1.00 88.06 83 HIS A CA 1
ATOM 641 C C . HIS A 1 83 ? 12.612 -7.143 4.036 1.00 88.06 83 HIS A C 1
ATOM 643 O O . HIS A 1 83 ? 13.491 -6.696 3.297 1.00 88.06 83 HIS A O 1
ATOM 649 N N . LEU A 1 84 ? 12.266 -6.532 5.162 1.00 90.00 84 LEU A N 1
ATOM 650 C CA . LEU A 1 84 ? 12.808 -5.265 5.637 1.00 90.00 84 LEU A CA 1
ATOM 651 C C . LEU A 1 84 ? 13.404 -5.446 7.032 1.00 90.00 84 LEU A C 1
ATOM 653 O O . LEU A 1 84 ? 13.022 -6.343 7.781 1.00 90.00 84 LEU A O 1
ATOM 657 N N . ASP A 1 85 ? 14.317 -4.555 7.413 1.00 93.81 85 ASP A N 1
ATOM 658 C CA . ASP A 1 85 ? 14.799 -4.516 8.790 1.00 93.81 85 ASP A CA 1
ATOM 659 C C . ASP A 1 85 ? 13.666 -4.161 9.779 1.00 93.81 85 ASP A C 1
ATOM 661 O O . ASP A 1 85 ? 12.614 -3.613 9.417 1.00 93.81 85 ASP A O 1
ATOM 665 N N . ALA A 1 86 ? 13.878 -4.477 11.058 1.00 92.50 86 ALA A N 1
ATOM 666 C CA . ALA A 1 86 ? 12.872 -4.281 12.099 1.00 92.50 86 ALA A CA 1
ATOM 667 C C . ALA A 1 86 ? 12.471 -2.805 12.281 1.00 92.50 86 ALA A C 1
ATOM 669 O O . ALA A 1 86 ? 11.302 -2.509 12.543 1.00 92.50 86 ALA A O 1
ATOM 670 N N . ALA A 1 87 ? 13.408 -1.865 12.113 1.00 95.75 87 ALA A N 1
ATOM 671 C CA . ALA A 1 87 ? 13.140 -0.440 12.286 1.00 95.75 87 ALA A CA 1
ATOM 672 C C . ALA A 1 87 ? 12.234 0.091 11.167 1.00 95.75 87 ALA A C 1
ATOM 674 O O . ALA A 1 87 ? 11.248 0.790 11.427 1.00 95.75 87 ALA A O 1
ATOM 675 N N . ARG A 1 88 ? 12.518 -0.292 9.922 1.00 93.38 88 ARG A N 1
ATOM 676 C CA . ARG A 1 88 ? 11.709 0.050 8.755 1.00 93.38 88 ARG A CA 1
ATOM 677 C C . ARG A 1 88 ? 10.341 -0.617 8.818 1.00 93.38 88 ARG A C 1
ATOM 679 O O . ARG A 1 88 ? 9.342 0.062 8.590 1.00 93.38 88 ARG A O 1
ATOM 686 N N . THR A 1 89 ? 10.280 -1.886 9.214 1.00 94.44 89 THR A N 1
ATOM 687 C CA . THR A 1 89 ? 9.018 -2.607 9.446 1.00 94.44 89 THR A CA 1
ATOM 688 C C . THR A 1 89 ? 8.136 -1.865 10.449 1.00 94.44 89 THR A C 1
ATOM 690 O O . THR A 1 89 ? 6.981 -1.560 10.153 1.00 94.44 89 THR A O 1
ATOM 693 N N . ARG A 1 90 ? 8.694 -1.474 11.603 1.00 95.44 90 ARG A N 1
ATOM 694 C CA . ARG A 1 90 ? 7.976 -0.697 12.624 1.00 95.44 90 ARG A CA 1
ATOM 695 C C . ARG A 1 90 ? 7.452 0.632 12.077 1.00 95.44 90 ARG A C 1
ATOM 697 O O . ARG A 1 90 ? 6.312 1.005 12.343 1.00 95.44 90 ARG A O 1
ATOM 704 N N . GLN A 1 91 ? 8.258 1.341 11.290 1.00 95.38 91 GLN A N 1
ATOM 705 C CA . GLN A 1 91 ? 7.854 2.622 10.713 1.00 95.38 91 GLN A CA 1
ATOM 706 C C . GLN A 1 91 ? 6.709 2.482 9.701 1.00 95.38 91 GLN A C 1
ATOM 708 O O . GLN A 1 91 ? 5.853 3.372 9.632 1.00 95.38 91 GLN A O 1
ATOM 713 N N . ILE A 1 92 ? 6.692 1.403 8.913 1.00 95.19 92 ILE A N 1
ATOM 714 C CA . ILE A 1 92 ? 5.604 1.136 7.965 1.00 95.19 92 ILE A CA 1
ATOM 715 C C . ILE A 1 92 ? 4.334 0.753 8.722 1.00 95.19 92 ILE A C 1
ATOM 717 O O . ILE A 1 92 ? 3.290 1.316 8.408 1.00 95.19 92 ILE A O 1
ATOM 721 N N . LYS A 1 93 ? 4.424 -0.097 9.756 1.00 95.69 93 LYS A N 1
ATOM 722 C CA . LYS A 1 93 ? 3.281 -0.428 10.624 1.00 95.69 93 LYS A CA 1
ATOM 723 C C . LYS A 1 93 ? 2.601 0.827 11.168 1.00 95.69 93 LYS A C 1
ATOM 725 O O . LYS A 1 93 ? 1.423 1.023 10.911 1.00 95.69 93 LYS A O 1
ATOM 730 N N . ILE A 1 94 ? 3.360 1.743 11.779 1.00 94.62 94 ILE A N 1
ATOM 731 C CA . ILE A 1 94 ? 2.823 3.014 12.309 1.00 94.62 94 ILE A CA 1
ATOM 732 C C . ILE A 1 94 ? 2.080 3.810 11.226 1.00 94.62 94 ILE A C 1
ATOM 734 O O . ILE A 1 94 ? 0.979 4.306 11.448 1.00 94.62 94 ILE A O 1
ATOM 738 N N . ARG A 1 95 ? 2.678 3.941 10.038 1.00 94.31 95 ARG A N 1
ATOM 739 C CA . ARG A 1 95 ? 2.082 4.693 8.923 1.00 94.31 95 ARG A CA 1
ATOM 740 C C . ARG A 1 95 ? 0.818 4.025 8.392 1.00 94.31 95 ARG A C 1
ATOM 742 O O . ARG A 1 95 ? -0.131 4.723 8.047 1.00 94.31 95 ARG A O 1
ATOM 749 N N . LEU A 1 96 ? 0.808 2.697 8.330 1.00 94.94 96 LEU A N 1
ATOM 750 C CA . LEU A 1 96 ? -0.355 1.930 7.909 1.00 94.94 96 LEU A CA 1
ATOM 751 C C . LEU A 1 96 ? -1.486 2.049 8.934 1.00 94.94 96 LEU A C 1
ATOM 753 O O . LEU A 1 96 ? -2.611 2.326 8.535 1.00 94.94 96 LEU A O 1
ATOM 757 N N . THR A 1 97 ? -1.189 1.967 10.233 1.00 94.44 97 THR A N 1
ATOM 758 C CA . THR A 1 97 ? -2.164 2.225 11.304 1.00 94.44 97 THR A CA 1
ATOM 759 C C . THR A 1 97 ? -2.788 3.612 11.149 1.00 94.44 97 THR A C 1
ATOM 761 O O . THR A 1 97 ? -4.008 3.739 11.130 1.00 94.44 97 THR A O 1
ATOM 764 N N . GLN A 1 98 ? -1.975 4.654 10.945 1.00 91.69 98 GLN A N 1
ATOM 765 C CA . GLN A 1 98 ? -2.464 6.023 10.727 1.00 91.69 98 GLN A CA 1
ATOM 766 C C . GLN A 1 98 ? -3.361 6.145 9.487 1.00 91.69 98 GLN A C 1
ATOM 768 O O . GLN A 1 98 ? -4.361 6.865 9.514 1.00 91.69 98 GLN A O 1
ATOM 773 N N . LEU A 1 99 ? -3.005 5.456 8.398 1.00 91.56 99 LEU A N 1
ATOM 774 C CA . LEU A 1 99 ? -3.805 5.415 7.177 1.00 91.56 99 LEU A CA 1
ATOM 775 C C . LEU A 1 99 ? -5.156 4.733 7.425 1.00 91.56 99 LEU A C 1
ATOM 777 O O . LEU A 1 99 ? -6.183 5.284 7.035 1.00 91.56 99 LEU A O 1
ATOM 781 N N . LEU A 1 100 ? -5.161 3.575 8.090 1.00 91.06 100 LEU A N 1
ATOM 782 C CA . LEU A 1 100 ? -6.378 2.816 8.383 1.00 91.06 100 LEU A CA 1
ATOM 783 C C . LEU A 1 100 ? -7.283 3.550 9.379 1.00 91.06 100 LEU A C 1
ATOM 785 O O . LEU A 1 100 ? -8.482 3.626 9.144 1.00 91.06 100 LEU A O 1
ATOM 789 N N . ILE A 1 101 ? -6.733 4.186 10.418 1.00 87.81 101 ILE A N 1
ATOM 790 C CA . ILE A 1 101 ? -7.496 5.057 11.332 1.00 87.81 101 ILE A CA 1
ATOM 791 C C . ILE A 1 101 ? -8.208 6.167 10.547 1.00 87.81 101 ILE A C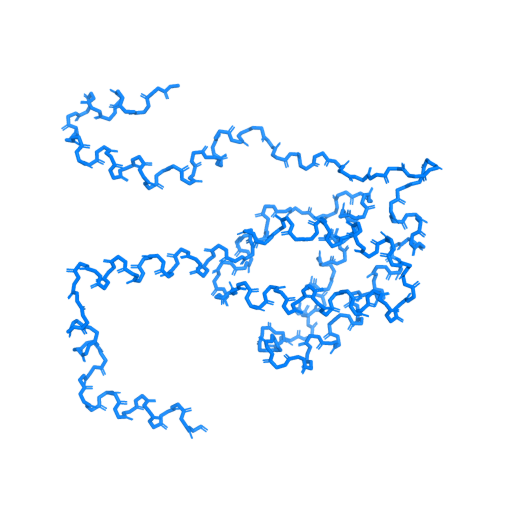 1
ATOM 793 O O . ILE A 1 101 ? -9.407 6.387 10.728 1.00 87.81 101 ILE A O 1
ATOM 797 N N . GLY A 1 102 ? -7.492 6.838 9.640 1.00 85.44 102 GLY A N 1
ATOM 798 C CA . GLY A 1 102 ? -8.076 7.870 8.784 1.00 85.44 102 GLY A CA 1
ATOM 799 C C . GLY A 1 102 ? -9.130 7.322 7.814 1.00 85.44 102 GLY A C 1
ATOM 800 O O . GLY A 1 102 ? -10.136 7.988 7.570 1.00 85.44 102 GLY A O 1
ATOM 801 N N . ALA A 1 103 ? -8.931 6.109 7.288 1.00 84.44 103 ALA A N 1
ATOM 802 C CA . ALA A 1 103 ? -9.901 5.418 6.436 1.00 84.44 103 ALA A CA 1
ATOM 803 C C . ALA A 1 103 ? -11.181 5.040 7.204 1.00 84.44 103 ALA A C 1
ATOM 805 O O . ALA A 1 103 ? -12.274 5.169 6.662 1.00 84.44 103 ALA A O 1
ATOM 806 N N . CYS A 1 104 ? -11.055 4.679 8.483 1.00 80.12 104 CYS A N 1
ATOM 807 C CA . CYS A 1 104 ? -12.162 4.412 9.405 1.00 80.12 104 CYS A CA 1
ATOM 808 C C . CYS A 1 104 ? -12.880 5.687 9.905 1.00 80.12 104 CYS A C 1
ATOM 810 O O . CYS A 1 104 ? -13.754 5.617 10.770 1.00 80.12 104 CYS A O 1
ATOM 812 N N . GLY A 1 105 ? -12.516 6.871 9.409 1.00 73.88 105 GLY A N 1
ATOM 813 C CA . GLY A 1 105 ? -13.147 8.126 9.820 1.00 73.88 105 GLY A CA 1
ATOM 814 C C . GLY A 1 105 ? -12.629 8.720 11.126 1.00 73.88 105 GLY A C 1
ATOM 815 O O . GLY A 1 105 ? -13.221 9.679 11.622 1.00 73.88 105 GLY A O 1
ATOM 816 N N . GLY A 1 106 ? -11.529 8.192 11.666 1.00 74.94 106 GLY A N 1
ATOM 817 C CA . GLY A 1 106 ? -10.780 8.846 12.732 1.00 74.94 106 GLY A CA 1
ATOM 818 C C . GLY A 1 106 ? -10.069 10.118 12.251 1.00 74.94 106 GLY A C 1
ATOM 819 O O . GLY A 1 106 ? -10.176 10.511 11.080 1.00 74.94 106 GLY A O 1
ATOM 820 N N . PRO A 1 107 ? -9.302 10.783 13.133 1.00 77.38 107 PRO A N 1
ATOM 821 C CA . PRO A 1 107 ? -8.461 11.903 12.742 1.00 77.38 107 PRO A CA 1
ATOM 822 C C . PRO A 1 107 ? -7.584 11.518 11.550 1.00 77.38 107 PRO A C 1
ATOM 824 O O . PRO A 1 107 ? -7.031 10.421 11.479 1.00 77.38 107 PRO A O 1
ATOM 827 N N . LYS A 1 108 ? -7.435 12.427 10.587 1.00 72.00 108 LYS A N 1
ATOM 828 C CA . LYS A 1 108 ? -6.527 12.188 9.466 1.00 72.00 108 LYS A CA 1
ATOM 829 C C . LYS A 1 108 ? -5.087 12.298 9.938 1.00 72.00 108 LYS A C 1
ATOM 831 O O . LYS A 1 108 ? -4.520 13.388 9.962 1.00 72.00 108 LYS A O 1
ATOM 836 N N . LEU A 1 109 ? -4.513 11.156 10.292 1.00 75.75 109 LEU A N 1
ATOM 837 C CA . LEU A 1 109 ? -3.141 11.054 10.782 1.00 75.75 109 LEU A CA 1
ATOM 838 C C . LEU A 1 109 ? -2.125 10.781 9.663 1.00 75.75 109 LEU A C 1
ATOM 840 O O . LEU A 1 109 ? -0.923 10.905 9.890 1.00 75.75 109 LEU A O 1
ATOM 844 N N . TYR A 1 110 ? -2.591 10.443 8.455 1.00 83.88 110 TYR A N 1
ATOM 845 C CA . TYR A 1 110 ? -1.740 10.130 7.308 1.00 83.88 110 TYR A CA 1
ATOM 846 C C . TYR A 1 110 ? -2.046 11.007 6.087 1.00 83.88 110 TYR A C 1
ATOM 848 O O . TYR A 1 110 ? -3.202 11.222 5.718 1.00 83.88 110 TYR A O 1
ATOM 856 N N . ASP A 1 111 ? -0.988 11.482 5.431 1.00 86.88 111 ASP A N 1
ATOM 857 C CA . ASP A 1 111 ? -1.068 12.246 4.187 1.00 86.88 111 ASP A CA 1
ATOM 858 C C . ASP A 1 111 ? -1.045 11.310 2.969 1.00 86.88 111 ASP A C 1
ATOM 860 O O . ASP A 1 111 ? 0.001 10.773 2.602 1.00 86.88 111 ASP A O 1
ATOM 864 N N . ILE A 1 112 ? -2.205 11.141 2.327 1.00 87.50 112 ILE A N 1
ATOM 865 C CA . ILE A 1 112 ? -2.397 10.284 1.143 1.00 87.50 112 ILE A CA 1
ATOM 866 C C . ILE A 1 112 ? -1.453 10.671 -0.003 1.00 87.50 112 ILE A C 1
ATOM 868 O O . ILE A 1 112 ? -1.020 9.789 -0.744 1.00 87.50 112 ILE A O 1
ATOM 872 N N . ALA A 1 113 ? -1.048 11.944 -0.114 1.00 86.19 113 ALA A N 1
ATOM 873 C CA . ALA A 1 113 ? -0.109 12.391 -1.147 1.00 86.19 113 ALA A CA 1
ATOM 874 C C . ALA A 1 113 ? 1.264 11.698 -1.052 1.00 86.19 113 ALA A C 1
ATOM 876 O O . ALA A 1 113 ? 2.040 11.706 -2.008 1.00 86.19 113 ALA A O 1
ATOM 877 N N . ARG A 1 114 ? 1.570 11.062 0.086 1.00 88.25 114 ARG A N 1
ATOM 878 C CA . ARG A 1 114 ? 2.797 10.287 0.291 1.00 88.25 114 ARG A CA 1
ATOM 879 C C . ARG A 1 114 ? 2.725 8.860 -0.247 1.00 88.25 114 ARG A C 1
ATOM 881 O O . ARG A 1 114 ? 3.779 8.239 -0.364 1.00 88.25 114 ARG A O 1
ATOM 888 N N . LEU A 1 115 ? 1.544 8.340 -0.598 1.00 91.25 115 LEU A N 1
ATOM 889 C CA . LEU A 1 115 ? 1.404 6.972 -1.112 1.00 91.25 115 LEU A CA 1
ATOM 890 C C . LEU A 1 115 ? 2.143 6.804 -2.437 1.00 91.25 115 LEU A C 1
ATOM 892 O O . LEU A 1 115 ? 3.037 5.964 -2.521 1.00 91.25 115 LEU A O 1
ATOM 896 N N . LYS A 1 116 ? 1.846 7.637 -3.435 1.00 89.81 116 LYS A N 1
ATOM 897 C CA . LYS A 1 116 ? 2.486 7.549 -4.751 1.00 89.81 116 LYS A CA 1
ATOM 898 C C . LYS A 1 116 ? 4.008 7.579 -4.719 1.00 89.81 116 LYS A C 1
ATOM 900 O O . LYS A 1 116 ? 4.607 6.612 -5.186 1.00 89.81 116 LYS A O 1
ATOM 905 N N . PRO A 1 117 ? 4.674 8.595 -4.142 1.00 90.75 117 PRO A N 1
ATOM 906 C CA . PRO A 1 117 ? 6.133 8.618 -4.109 1.00 90.75 117 PRO A CA 1
ATOM 907 C C . PRO A 1 117 ? 6.733 7.455 -3.305 1.00 90.75 117 PRO A C 1
ATOM 909 O O . PRO A 1 117 ? 7.810 6.981 -3.655 1.00 90.75 117 PRO A O 1
ATOM 912 N N . ALA A 1 118 ? 6.047 6.963 -2.266 1.00 91.12 118 ALA A N 1
ATOM 913 C CA . ALA A 1 118 ? 6.528 5.828 -1.482 1.00 91.12 118 ALA A CA 1
ATOM 914 C C . ALA A 1 118 ? 6.480 4.496 -2.250 1.00 91.12 118 ALA A C 1
ATOM 916 O O . ALA A 1 118 ? 7.312 3.634 -1.993 1.00 91.12 118 ALA A O 1
ATOM 917 N N . HIS A 1 119 ? 5.540 4.327 -3.185 1.00 93.31 119 HIS A N 1
ATOM 918 C CA . HIS A 1 119 ? 5.314 3.055 -3.885 1.00 93.31 119 HIS A CA 1
ATOM 919 C C . HIS A 1 119 ? 5.828 3.044 -5.333 1.00 93.31 119 HIS A C 1
ATOM 921 O O . HIS A 1 119 ? 6.074 1.971 -5.886 1.00 93.31 119 HIS A O 1
ATOM 927 N N . PHE A 1 120 ? 6.062 4.217 -5.935 1.00 87.25 120 PHE A N 1
ATOM 928 C CA . PHE A 1 120 ? 6.371 4.385 -7.361 1.00 87.25 120 PHE A CA 1
ATOM 929 C C . PHE A 1 120 ? 7.483 3.457 -7.875 1.00 87.25 120 PHE A C 1
ATOM 931 O O . PHE A 1 120 ? 7.368 2.845 -8.935 1.00 87.25 120 PHE A O 1
ATOM 938 N N . ASN A 1 121 ? 8.563 3.302 -7.111 1.00 86.12 121 ASN A N 1
ATOM 939 C CA . ASN A 1 121 ? 9.727 2.554 -7.579 1.00 86.12 121 ASN A CA 1
ATOM 940 C C . ASN A 1 121 ? 9.628 1.036 -7.367 1.00 86.12 121 ASN A C 1
ATOM 942 O O . ASN A 1 121 ? 10.464 0.310 -7.899 1.00 86.12 121 ASN A O 1
ATOM 946 N N . HIS A 1 122 ? 8.595 0.536 -6.683 1.00 85.00 122 HIS A N 1
ATOM 947 C CA . HIS A 1 122 ? 8.528 -0.856 -6.222 1.00 85.00 122 HIS A CA 1
ATOM 948 C C . HIS A 1 122 ? 7.909 -1.849 -7.215 1.00 85.00 122 HIS A C 1
ATOM 950 O O . HIS A 1 122 ? 7.884 -3.038 -6.938 1.00 85.00 122 HIS A O 1
ATOM 956 N N . ASN A 1 123 ? 7.449 -1.402 -8.388 1.00 84.75 123 ASN A N 1
ATOM 957 C CA . ASN A 1 123 ? 6.855 -2.282 -9.412 1.00 84.75 123 ASN A CA 1
ATOM 958 C C . ASN A 1 123 ? 5.667 -3.110 -8.901 1.00 84.75 123 ASN A C 1
ATOM 960 O O . ASN A 1 123 ? 5.507 -4.289 -9.213 1.00 84.75 123 ASN A O 1
ATOM 964 N N . ILE A 1 124 ? 4.841 -2.463 -8.087 1.00 88.56 124 ILE A N 1
ATOM 965 C CA . ILE A 1 124 ? 3.634 -3.049 -7.524 1.00 88.56 124 ILE A CA 1
ATOM 966 C C . ILE A 1 124 ? 2.566 -3.064 -8.620 1.00 88.56 124 ILE A C 1
ATOM 968 O O . ILE A 1 124 ? 2.247 -2.023 -9.192 1.00 88.56 124 ILE A O 1
ATOM 972 N N . THR A 1 125 ? 2.054 -4.251 -8.928 1.00 86.62 125 THR A N 1
ATOM 973 C CA . THR A 1 125 ? 1.006 -4.494 -9.924 1.00 86.62 125 THR A CA 1
ATOM 974 C C . THR A 1 125 ? -0.350 -4.602 -9.230 1.00 86.62 125 THR A C 1
ATOM 976 O O . THR A 1 125 ? -0.418 -4.676 -7.999 1.00 86.62 125 THR A O 1
ATOM 979 N N . ASP A 1 126 ? -1.430 -4.691 -10.007 1.00 87.00 126 ASP A N 1
ATOM 980 C CA . ASP A 1 126 ? -2.753 -5.009 -9.460 1.00 87.00 126 ASP A CA 1
ATOM 981 C C . ASP A 1 126 ? -2.774 -6.353 -8.733 1.00 87.00 126 ASP A C 1
ATOM 983 O O . ASP A 1 126 ? -3.313 -6.432 -7.637 1.00 87.00 126 ASP A O 1
ATOM 987 N N . TYR A 1 127 ? -2.071 -7.360 -9.260 1.00 85.81 127 TYR A N 1
ATOM 988 C CA . TYR A 1 127 ? -1.916 -8.661 -8.606 1.00 85.81 127 TYR A CA 1
ATOM 989 C C . TYR A 1 127 ? -1.333 -8.548 -7.188 1.00 85.81 127 TYR A C 1
ATOM 991 O O . TYR A 1 127 ? -1.825 -9.177 -6.252 1.00 85.81 127 TYR A O 1
ATOM 999 N N . HIS A 1 128 ? -0.298 -7.720 -7.008 1.00 92.38 128 HIS A N 1
ATOM 1000 C CA . HIS A 1 128 ? 0.294 -7.484 -5.690 1.00 92.38 128 HIS A CA 1
ATOM 1001 C C . HIS A 1 128 ? -0.654 -6.697 -4.774 1.00 92.38 128 HIS A C 1
ATOM 1003 O O . HIS A 1 128 ? -0.751 -6.993 -3.584 1.00 92.38 128 HIS A O 1
ATOM 1009 N N . PHE A 1 129 ? -1.356 -5.699 -5.312 1.00 93.38 129 PHE A N 1
ATOM 1010 C CA . PHE A 1 129 ? -2.304 -4.895 -4.543 1.00 93.38 129 PHE A CA 1
ATOM 1011 C C . PHE A 1 129 ? -3.503 -5.725 -4.057 1.00 93.38 129 PHE A C 1
ATOM 1013 O O . PHE A 1 129 ? -3.901 -5.610 -2.896 1.00 93.38 129 PHE A O 1
ATOM 1020 N N . ASP A 1 130 ? -4.037 -6.592 -4.917 1.00 92.56 130 ASP A N 1
ATOM 1021 C CA . ASP A 1 130 ? -5.142 -7.500 -4.602 1.00 92.56 130 ASP A CA 1
ATOM 1022 C C . ASP A 1 130 ? -4.743 -8.468 -3.489 1.00 92.56 130 ASP A C 1
ATOM 1024 O O . ASP A 1 130 ? -5.468 -8.602 -2.504 1.00 92.56 130 ASP A O 1
ATOM 1028 N N . ALA A 1 131 ? -3.536 -9.036 -3.568 1.00 93.12 131 ALA A N 1
ATOM 1029 C CA . ALA A 1 131 ? -2.996 -9.884 -2.512 1.00 93.12 131 ALA A CA 1
ATOM 1030 C C . ALA A 1 131 ? -2.934 -9.160 -1.156 1.00 93.12 131 ALA A C 1
ATOM 1032 O O . ALA A 1 131 ? -3.344 -9.720 -0.140 1.00 93.12 131 ALA A O 1
ATOM 1033 N N . VAL A 1 132 ? -2.475 -7.903 -1.106 1.00 96.94 132 VAL A N 1
ATOM 1034 C CA . VAL A 1 132 ? -2.469 -7.125 0.150 1.00 96.94 132 VAL A CA 1
ATOM 1035 C C . VAL A 1 132 ? -3.894 -6.877 0.660 1.00 96.94 132 VAL A C 1
ATOM 1037 O O . VAL A 1 132 ? -4.132 -6.987 1.861 1.00 96.94 132 VAL A O 1
ATOM 1040 N N . CYS A 1 133 ? -4.845 -6.581 -0.228 1.00 95.75 133 CYS A N 1
ATOM 1041 C CA . CYS A 1 133 ? -6.250 -6.373 0.132 1.00 95.75 133 CYS A CA 1
ATOM 1042 C C . CYS A 1 133 ? -6.905 -7.634 0.712 1.00 95.75 133 CYS A C 1
ATOM 1044 O O . CYS A 1 133 ? -7.614 -7.553 1.715 1.00 95.75 133 CYS A O 1
ATOM 1046 N N . GLU A 1 134 ? -6.650 -8.795 0.113 1.00 96.06 134 GLU A N 1
ATOM 1047 C CA . GLU A 1 134 ? -7.109 -10.092 0.619 1.00 96.06 134 GLU A CA 1
ATOM 1048 C C . GLU A 1 134 ? -6.524 -10.388 2.003 1.00 96.06 134 GLU A C 1
ATOM 1050 O O . GLU A 1 134 ? -7.266 -10.715 2.928 1.00 96.06 134 GLU A O 1
ATOM 1055 N N . ASN A 1 135 ? -5.211 -10.199 2.180 1.00 97.81 135 ASN A N 1
ATOM 1056 C CA . ASN A 1 135 ? -4.566 -10.380 3.481 1.00 97.81 135 ASN A CA 1
ATOM 1057 C C . ASN A 1 135 ? -5.112 -9.404 4.534 1.00 97.81 135 ASN A C 1
ATOM 1059 O O . ASN A 1 135 ? -5.264 -9.787 5.692 1.00 97.81 135 ASN A O 1
ATOM 1063 N N . LEU A 1 136 ? -5.433 -8.160 4.156 1.00 97.50 136 LEU A N 1
ATOM 1064 C CA . LEU A 1 136 ? -6.056 -7.188 5.059 1.00 97.50 136 LEU A CA 1
ATOM 1065 C C . LEU A 1 136 ? -7.443 -7.659 5.503 1.00 97.50 136 LEU A C 1
ATOM 1067 O O . LEU A 1 136 ? -7.709 -7.654 6.702 1.00 97.50 136 LEU A O 1
ATOM 1071 N N . ARG A 1 137 ? -8.292 -8.116 4.574 1.00 96.62 137 ARG A N 1
ATOM 1072 C CA . ARG A 1 137 ? -9.610 -8.684 4.904 1.00 96.62 137 ARG A CA 1
ATOM 1073 C C . ARG A 1 137 ? -9.478 -9.847 5.890 1.00 96.62 137 ARG A C 1
ATOM 1075 O O . ARG A 1 137 ? -10.097 -9.798 6.947 1.00 96.62 137 ARG A O 1
ATOM 1082 N N . VAL A 1 138 ? -8.622 -10.825 5.591 1.00 95.88 138 VAL A N 1
ATOM 1083 C CA . VAL A 1 138 ? -8.379 -11.980 6.476 1.00 95.88 138 VAL A CA 1
ATOM 1084 C C . VAL A 1 138 ? -7.863 -11.532 7.846 1.00 95.88 138 VAL A C 1
ATOM 1086 O O . VAL A 1 138 ? -8.282 -12.051 8.874 1.00 95.88 138 VAL A O 1
ATOM 1089 N N . SER A 1 139 ? -6.986 -10.528 7.891 1.00 97.44 139 SER A N 1
ATOM 1090 C CA . SER A 1 139 ? -6.457 -10.003 9.156 1.00 97.44 139 SER A CA 1
ATOM 1091 C C . SER A 1 139 ? -7.531 -9.323 10.001 1.00 97.44 139 SER A C 1
ATOM 1093 O O . SER A 1 139 ? -7.518 -9.462 11.221 1.00 97.44 139 SER A O 1
ATOM 1095 N N . CYS A 1 140 ? -8.474 -8.619 9.373 1.00 95.12 140 CYS A N 1
ATOM 1096 C CA . CYS A 1 140 ? -9.642 -8.076 10.061 1.00 95.12 140 CYS A CA 1
ATOM 1097 C C . CYS A 1 140 ? -10.544 -9.188 10.617 1.00 95.12 140 CYS A C 1
ATOM 1099 O O . CYS A 1 140 ? -11.015 -9.068 11.744 1.00 95.12 140 CYS A O 1
ATOM 1101 N N . GLU A 1 141 ? -10.754 -10.268 9.858 1.00 94.62 141 GLU A N 1
ATOM 1102 C CA . GLU A 1 141 ? -11.548 -11.427 10.296 1.00 94.62 141 GLU A CA 1
ATOM 1103 C C . GLU A 1 141 ? -10.909 -12.131 11.502 1.00 94.62 141 GLU A C 1
ATOM 1105 O O . GLU A 1 141 ? -11.609 -12.458 12.452 1.00 94.62 141 GLU A O 1
ATOM 1110 N N . VAL A 1 142 ? -9.581 -12.300 11.515 1.00 94.69 142 VAL A N 1
ATOM 1111 C CA . VAL A 1 142 ? -8.847 -12.898 12.650 1.00 94.69 142 VAL A CA 1
ATOM 1112 C C . VAL A 1 142 ? -8.937 -12.049 13.923 1.00 94.69 142 VAL A C 1
ATOM 1114 O O . VAL A 1 142 ? -8.866 -12.589 15.022 1.00 94.69 142 VAL A O 1
ATOM 1117 N N . VAL A 1 143 ? -9.088 -10.729 13.790 1.00 94.25 143 VAL A N 1
ATOM 1118 C CA . VAL A 1 143 ? -9.268 -9.798 14.922 1.00 94.25 143 VAL A CA 1
ATOM 1119 C C . VAL A 1 143 ? -10.762 -9.606 15.256 1.00 94.25 143 VAL A C 1
ATOM 1121 O O . VAL A 1 143 ? -11.128 -8.687 15.983 1.00 94.25 143 VAL A O 1
ATOM 1124 N N . ASP A 1 144 ? -11.640 -10.473 14.741 1.00 91.69 144 ASP A N 1
ATOM 1125 C CA . ASP A 1 144 ? -13.085 -10.476 14.998 1.00 91.69 144 ASP A CA 1
ATOM 1126 C C . ASP A 1 144 ? -13.796 -9.161 14.612 1.00 91.69 144 ASP A C 1
ATOM 1128 O O . ASP A 1 144 ? -14.821 -8.781 15.189 1.00 91.69 144 ASP A O 1
ATOM 1132 N N . ILE A 1 145 ? -13.284 -8.445 13.600 1.00 90.50 145 ILE A N 1
ATOM 1133 C CA . ILE A 1 145 ? -13.982 -7.275 13.056 1.00 90.50 145 ILE A CA 1
ATOM 1134 C C . ILE A 1 145 ? -15.239 -7.752 12.311 1.00 90.50 14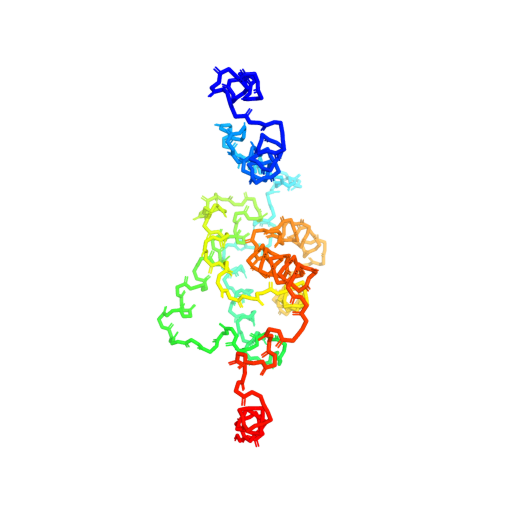5 ILE A C 1
ATOM 1136 O O . ILE A 1 145 ? -15.138 -8.611 11.432 1.00 90.50 145 ILE A O 1
ATOM 1140 N N . PRO A 1 146 ? -16.436 -7.192 12.581 1.00 88.81 146 PRO A N 1
ATOM 1141 C CA . PRO A 1 146 ? -17.642 -7.705 11.947 1.00 88.81 146 PRO A CA 1
ATOM 1142 C C . PRO A 1 146 ? -17.659 -7.432 10.428 1.00 88.81 146 PRO A C 1
ATOM 1144 O O . PRO A 1 146 ? -17.234 -6.356 9.999 1.00 88.81 146 PRO A O 1
ATOM 1147 N N . PRO A 1 147 ? -18.214 -8.335 9.594 1.00 88.19 147 PRO A N 1
ATOM 1148 C CA . PRO A 1 147 ? -18.071 -8.277 8.132 1.00 88.19 147 PRO A CA 1
ATOM 1149 C C . PRO A 1 147 ? -18.489 -6.953 7.481 1.00 88.19 147 PRO A C 1
ATOM 1151 O O . PRO A 1 147 ? -17.782 -6.436 6.621 1.00 88.19 147 PRO A O 1
ATOM 1154 N N . ALA A 1 148 ? -19.582 -6.346 7.953 1.00 85.19 148 ALA A N 1
ATOM 1155 C CA . ALA A 1 148 ? -20.057 -5.060 7.438 1.00 85.19 148 ALA A CA 1
ATOM 1156 C C . ALA A 1 148 ? -19.020 -3.927 7.593 1.00 85.19 148 ALA A C 1
ATOM 1158 O O . ALA A 1 148 ? -18.962 -3.020 6.767 1.00 85.19 148 ALA A O 1
ATOM 1159 N N . PHE A 1 149 ? -18.189 -3.982 8.639 1.00 86.19 149 PHE A N 1
ATOM 1160 C CA . PHE A 1 149 ? -17.103 -3.025 8.862 1.00 86.19 149 PHE A CA 1
ATOM 1161 C C . PHE A 1 149 ? -15.925 -3.273 7.934 1.00 86.19 149 PHE A C 1
ATOM 1163 O O . PHE A 1 149 ? -15.306 -2.325 7.452 1.00 86.19 149 PHE A O 1
ATOM 1170 N N . ILE A 1 150 ? -15.625 -4.547 7.680 1.00 90.06 150 ILE A N 1
ATOM 1171 C CA . ILE A 1 150 ? -14.578 -4.944 6.745 1.00 90.06 150 ILE A CA 1
ATOM 1172 C C . ILE A 1 150 ? -14.930 -4.436 5.349 1.00 90.06 150 ILE A C 1
ATOM 1174 O O . ILE A 1 150 ? -14.090 -3.819 4.703 1.00 90.06 150 ILE A O 1
ATOM 1178 N N . ASP A 1 151 ? -16.173 -4.623 4.907 1.00 90.12 151 ASP A N 1
ATOM 1179 C CA . ASP A 1 151 ? -16.620 -4.160 3.593 1.00 90.12 151 ASP A CA 1
ATOM 1180 C C . ASP A 1 151 ? -16.473 -2.635 3.442 1.00 90.12 151 ASP A C 1
ATOM 1182 O O . ASP A 1 151 ? -15.898 -2.168 2.456 1.00 90.12 151 ASP A O 1
ATOM 1186 N N . GLU A 1 152 ? -16.883 -1.856 4.450 1.00 86.94 152 GLU A N 1
ATOM 1187 C CA . GLU A 1 152 ? -16.738 -0.390 4.451 1.00 86.94 152 GLU A CA 1
ATOM 1188 C C . GLU A 1 152 ? -15.261 0.059 4.435 1.00 86.94 152 GLU A C 1
ATOM 1190 O O . GLU A 1 152 ? -14.884 0.988 3.705 1.00 86.94 152 GLU A O 1
ATOM 1195 N N . LEU A 1 153 ? -14.392 -0.625 5.187 1.00 89.25 153 LEU A N 1
ATOM 1196 C CA . LEU A 1 153 ? -12.950 -0.376 5.159 1.00 89.25 153 LEU A CA 1
ATOM 1197 C C . LEU A 1 153 ? -12.364 -0.679 3.772 1.00 89.25 153 LEU A C 1
ATOM 1199 O O . LEU A 1 153 ? -11.624 0.140 3.216 1.00 89.25 153 LEU A O 1
ATOM 1203 N N . MET A 1 154 ? -12.711 -1.828 3.191 1.00 90.94 154 MET A N 1
ATOM 1204 C CA . MET A 1 154 ? -12.201 -2.260 1.890 1.00 90.94 154 MET A CA 1
ATOM 1205 C C . MET A 1 154 ? -12.654 -1.331 0.758 1.00 90.94 154 MET A C 1
ATOM 1207 O O . MET A 1 154 ? -11.838 -1.000 -0.104 1.00 90.94 154 MET A O 1
ATOM 1211 N N . GLU A 1 155 ? -13.891 -0.821 0.788 1.00 89.56 155 GLU A N 1
ATOM 1212 C CA . GLU A 1 155 ? -14.361 0.216 -0.147 1.00 89.56 155 GLU A CA 1
ATOM 1213 C C . GLU A 1 155 ? -13.463 1.464 -0.136 1.00 89.56 155 GLU A C 1
ATOM 1215 O O . GLU A 1 155 ? -13.288 2.129 -1.163 1.00 89.56 155 GLU A O 1
ATOM 1220 N N . THR A 1 156 ? -12.894 1.804 1.021 1.00 88.06 156 THR A N 1
ATOM 1221 C CA . THR A 1 156 ? -11.998 2.954 1.169 1.00 88.06 156 THR A CA 1
ATOM 1222 C C . THR A 1 156 ? -10.584 2.625 0.703 1.00 88.06 156 THR A C 1
ATOM 1224 O O . THR A 1 156 ? -9.993 3.400 -0.051 1.00 88.06 156 THR A O 1
ATOM 1227 N N . VAL A 1 157 ? -10.051 1.464 1.089 1.00 90.06 157 VAL A N 1
ATOM 1228 C CA . VAL A 1 157 ? -8.692 1.029 0.726 1.00 90.06 157 VAL A CA 1
ATOM 1229 C C . VAL A 1 157 ? -8.549 0.818 -0.783 1.00 90.06 157 VAL A C 1
ATOM 1231 O O . VAL A 1 157 ? -7.568 1.274 -1.370 1.00 90.06 157 VAL A O 1
ATOM 1234 N N . VAL A 1 158 ? -9.541 0.217 -1.450 1.00 90.62 158 VAL A N 1
ATOM 1235 C CA . VAL A 1 158 ? -9.496 -0.049 -2.903 1.00 90.62 158 VAL A CA 1
ATOM 1236 C C . VAL A 1 158 ? -9.364 1.239 -3.728 1.00 90.62 158 VAL A C 1
ATOM 1238 O O . VAL A 1 158 ? -8.719 1.235 -4.778 1.00 90.62 158 VAL A O 1
ATOM 1241 N N . LYS A 1 159 ? -9.879 2.375 -3.239 1.00 91.06 159 LYS A N 1
ATOM 1242 C CA . LYS A 1 159 ? -9.743 3.685 -3.907 1.00 91.06 159 LYS A CA 1
ATOM 1243 C C . LYS A 1 159 ? -8.297 4.193 -3.954 1.00 91.06 159 LYS A C 1
ATOM 1245 O O . LYS A 1 159 ? -7.996 5.076 -4.753 1.00 91.06 159 LYS A O 1
ATOM 1250 N N . LEU A 1 160 ? -7.400 3.641 -3.134 1.00 91.31 160 LEU A N 1
ATOM 1251 C CA . LEU A 1 160 ? -5.981 4.008 -3.088 1.00 91.31 160 LEU A CA 1
ATOM 1252 C C . LEU A 1 160 ? -5.131 3.276 -4.138 1.00 91.31 160 LEU A C 1
ATOM 1254 O O . LEU A 1 160 ? -3.949 3.587 -4.277 1.00 91.31 160 LEU A O 1
ATOM 1258 N N . ARG A 1 161 ? -5.713 2.332 -4.892 1.00 92.88 161 ARG A N 1
ATOM 1259 C CA . ARG A 1 161 ? -5.011 1.492 -5.877 1.00 92.88 161 ARG A CA 1
ATOM 1260 C C . ARG A 1 161 ? -4.121 2.293 -6.818 1.00 92.88 161 ARG A C 1
ATOM 1262 O O . ARG A 1 161 ? -2.935 2.005 -6.919 1.00 92.88 161 ARG A O 1
ATOM 1269 N N . GLN A 1 162 ? -4.673 3.329 -7.449 1.00 89.94 162 GLN A N 1
ATOM 1270 C CA . GLN A 1 162 ? -3.940 4.139 -8.426 1.00 89.94 162 GLN A CA 1
ATOM 1271 C C . GLN A 1 162 ? -2.714 4.823 -7.817 1.00 89.94 162 GLN A C 1
ATOM 1273 O O . GLN A 1 162 ? -1.671 4.896 -8.464 1.00 89.94 162 GLN A O 1
ATOM 1278 N N . GLU A 1 163 ? -2.790 5.262 -6.559 1.00 91.06 163 GLU A N 1
ATOM 1279 C CA . GLU A 1 163 ? -1.639 5.854 -5.874 1.00 91.06 163 GLU A CA 1
ATOM 1280 C C . GLU A 1 163 ? -0.526 4.823 -5.646 1.00 91.06 163 GLU A C 1
ATOM 1282 O O . GLU A 1 163 ? 0.641 5.183 -5.605 1.00 91.06 163 GLU A O 1
ATOM 1287 N N . ILE A 1 164 ? -0.846 3.534 -5.540 1.00 93.25 164 ILE A N 1
ATOM 1288 C CA . ILE A 1 164 ? 0.130 2.484 -5.225 1.00 93.25 164 ILE A CA 1
ATOM 1289 C C . ILE A 1 164 ? 0.685 1.811 -6.490 1.00 93.25 164 ILE A C 1
ATOM 1291 O O . ILE A 1 164 ? 1.886 1.544 -6.558 1.00 93.25 164 ILE A O 1
ATOM 1295 N N . THR A 1 165 ? -0.144 1.575 -7.510 1.00 90.75 165 THR A N 1
ATOM 1296 C CA . THR A 1 165 ? 0.250 0.827 -8.721 1.00 90.75 165 THR A CA 1
ATOM 1297 C C . THR A 1 165 ? 0.820 1.703 -9.844 1.00 90.75 165 THR A C 1
ATOM 1299 O O . THR A 1 165 ? 1.516 1.188 -10.721 1.00 90.75 165 THR A O 1
ATOM 1302 N N . SER A 1 166 ? 0.625 3.031 -9.788 1.00 85.50 166 SER A N 1
ATOM 1303 C CA . SER A 1 166 ? 1.036 4.003 -10.826 1.00 85.50 166 SER A CA 1
ATOM 1304 C C . SER A 1 166 ? 2.433 3.775 -11.415 1.00 85.50 166 SER A C 1
ATOM 1306 O O . SER A 1 166 ? 2.636 3.906 -12.620 1.00 85.50 166 SER A O 1
ATOM 1308 N N . GLY A 1 167 ? 3.425 3.477 -10.572 1.00 79.81 167 GLY A N 1
ATOM 1309 C CA . GLY A 1 167 ? 4.808 3.340 -11.028 1.00 79.81 167 GLY A CA 1
ATOM 1310 C C . GLY A 1 167 ? 5.045 2.124 -11.927 1.00 79.81 167 GLY A C 1
ATOM 1311 O O . GLY A 1 167 ? 5.896 2.170 -12.815 1.00 79.81 167 GLY A O 1
ATOM 1312 N N . CYS A 1 168 ? 4.287 1.040 -11.741 1.00 79.56 168 CYS A N 1
ATOM 1313 C CA . CYS A 1 168 ? 4.324 -0.100 -12.653 1.00 79.56 168 CYS A CA 1
ATOM 1314 C C . CYS A 1 168 ? 3.660 0.258 -13.986 1.00 79.56 168 CYS A C 1
ATOM 1316 O O . CYS A 1 168 ? 4.288 0.103 -15.032 1.00 79.56 168 CYS A O 1
ATOM 1318 N N . THR A 1 169 ? 2.452 0.826 -13.936 1.00 77.75 169 THR A N 1
ATOM 1319 C CA . THR A 1 169 ? 1.664 1.202 -15.119 1.00 77.75 169 THR A CA 1
ATOM 1320 C C . THR 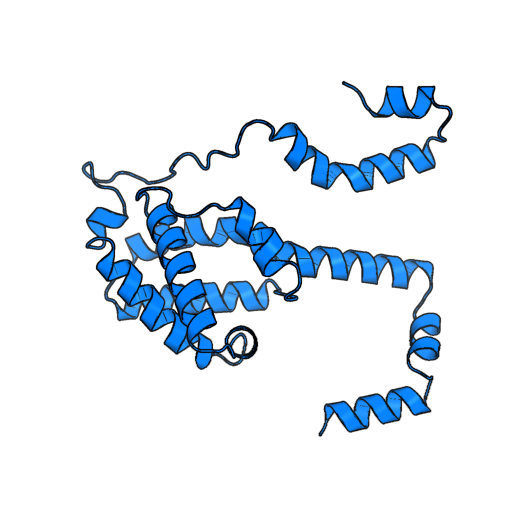A 1 169 ? 2.442 2.125 -16.053 1.00 77.75 169 THR A C 1
ATOM 1322 O O . THR A 1 169 ? 2.612 1.810 -17.226 1.00 77.75 169 THR A O 1
ATOM 1325 N N . ILE A 1 170 ? 3.026 3.203 -15.519 1.00 77.88 170 ILE A N 1
ATOM 1326 C CA . ILE A 1 170 ? 3.792 4.174 -16.318 1.00 77.88 170 ILE A CA 1
ATOM 1327 C C . ILE A 1 170 ? 5.016 3.521 -16.972 1.00 77.88 170 ILE A C 1
ATOM 1329 O O . ILE A 1 170 ? 5.322 3.780 -18.133 1.00 77.88 170 ILE A O 1
ATOM 1333 N N . ARG A 1 171 ? 5.738 2.657 -16.249 1.00 76.12 171 ARG A N 1
ATOM 1334 C CA . ARG A 1 171 ? 6.925 1.992 -16.808 1.00 76.12 171 ARG A CA 1
ATOM 1335 C C . ARG A 1 171 ? 6.561 0.968 -17.879 1.00 76.12 171 ARG A C 1
ATOM 1337 O O . ARG A 1 171 ? 7.304 0.849 -18.849 1.00 76.12 171 ARG A O 1
ATOM 1344 N N . LEU A 1 172 ? 5.434 0.272 -17.728 1.00 73.38 172 LEU A N 1
ATOM 1345 C CA . LEU A 1 172 ? 4.906 -0.627 -18.756 1.00 73.38 172 LEU A CA 1
ATOM 1346 C C . LEU A 1 172 ? 4.496 0.144 -20.015 1.00 73.38 172 LEU A C 1
ATOM 1348 O O . LEU A 1 172 ? 4.865 -0.261 -21.111 1.00 73.38 172 LEU A O 1
ATOM 1352 N N . GLU A 1 173 ? 3.819 1.283 -19.872 1.00 75.12 173 GLU A N 1
ATOM 1353 C CA . GLU A 1 173 ? 3.451 2.140 -21.008 1.00 75.12 173 GLU A CA 1
ATOM 1354 C C . GLU A 1 173 ? 4.679 2.655 -21.770 1.00 75.12 173 GLU A C 1
ATOM 1356 O O . GLU A 1 173 ? 4.721 2.578 -22.999 1.00 75.12 173 GLU A O 1
ATOM 1361 N N . ILE A 1 174 ? 5.713 3.121 -21.058 1.00 78.75 174 ILE A N 1
ATOM 1362 C CA . ILE A 1 174 ? 6.983 3.541 -21.674 1.00 78.75 174 ILE A CA 1
ATOM 1363 C C . ILE A 1 174 ? 7.642 2.363 -22.401 1.00 78.75 174 ILE A C 1
ATOM 1365 O O . ILE A 1 174 ? 8.114 2.516 -23.528 1.00 78.75 174 ILE A O 1
ATOM 1369 N N . ALA A 1 175 ? 7.668 1.181 -21.779 1.00 74.62 175 ALA A N 1
ATOM 1370 C CA . ALA A 1 175 ? 8.244 -0.012 -22.390 1.00 74.62 175 ALA A CA 1
ATOM 1371 C C . ALA A 1 175 ? 7.504 -0.412 -23.675 1.00 74.62 175 ALA A C 1
ATOM 1373 O O . ALA A 1 175 ? 8.158 -0.702 -24.675 1.00 74.62 175 ALA A O 1
ATOM 1374 N N . HIS A 1 176 ? 6.168 -0.374 -23.681 1.00 75.44 176 HIS A N 1
ATOM 1375 C CA . HIS A 1 176 ? 5.368 -0.656 -24.874 1.00 75.44 176 HIS A CA 1
ATOM 1376 C C . HIS A 1 176 ? 5.663 0.336 -26.004 1.00 75.44 176 HIS A C 1
ATOM 1378 O O . HIS A 1 176 ? 6.010 -0.105 -27.098 1.00 75.44 176 HIS A O 1
ATOM 1384 N N . ARG A 1 177 ? 5.654 1.650 -25.732 1.00 79.88 177 ARG A N 1
ATOM 1385 C CA . ARG A 1 177 ? 5.982 2.675 -26.746 1.00 79.88 177 ARG A CA 1
ATOM 1386 C C . ARG A 1 177 ? 7.382 2.494 -27.336 1.00 79.88 177 ARG A C 1
ATOM 1388 O O . ARG A 1 177 ? 7.588 2.650 -28.539 1.00 79.88 177 ARG A O 1
ATOM 1395 N N . ASN A 1 178 ? 8.359 2.136 -26.504 1.00 73.81 178 ASN A N 1
ATOM 1396 C CA . ASN A 1 178 ? 9.725 1.877 -26.963 1.00 73.81 178 ASN A CA 1
ATOM 1397 C C . ASN A 1 178 ? 9.808 0.635 -27.863 1.00 73.81 178 ASN A C 1
ATOM 1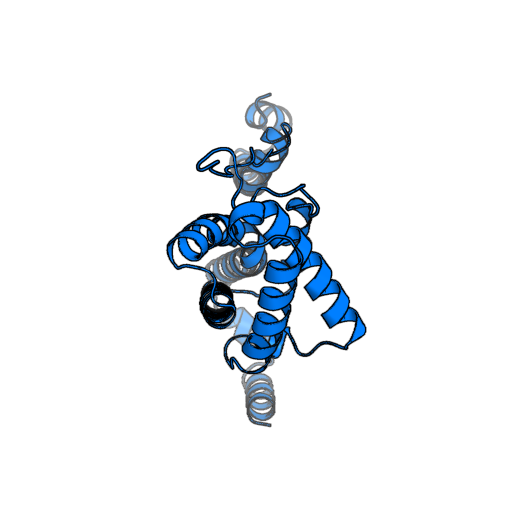399 O O . ASN A 1 178 ? 10.557 0.631 -28.837 1.00 73.81 178 ASN A O 1
ATOM 1403 N N . ILE A 1 179 ? 9.050 -0.420 -27.554 1.00 75.56 179 ILE A N 1
ATOM 1404 C CA . ILE A 1 179 ? 9.006 -1.635 -28.378 1.00 75.56 179 ILE A CA 1
ATOM 1405 C C . ILE A 1 179 ? 8.293 -1.362 -29.706 1.00 75.56 179 ILE A C 1
ATOM 1407 O O . ILE A 1 179 ? 8.775 -1.813 -30.743 1.00 75.56 179 ILE A O 1
ATOM 1411 N N . GLU A 1 180 ? 7.188 -0.615 -29.691 1.00 78.94 180 GLU A N 1
ATOM 1412 C CA . GLU A 1 180 ? 6.448 -0.229 -30.899 1.00 78.94 180 GLU A CA 1
ATOM 1413 C C . GLU A 1 180 ? 7.305 0.617 -31.850 1.00 78.94 180 GLU A C 1
ATOM 1415 O O . GLU A 1 180 ? 7.280 0.396 -33.058 1.00 78.94 180 GLU A O 1
ATOM 1420 N N . SER A 1 181 ? 8.104 1.542 -31.312 1.00 77.19 181 SER A N 1
ATOM 1421 C CA . SER A 1 181 ? 8.953 2.434 -32.114 1.00 77.19 181 SER A CA 1
ATOM 1422 C C . SER A 1 181 ? 10.265 1.795 -32.584 1.00 77.19 181 SER A C 1
ATOM 1424 O O . SER A 1 181 ? 10.660 1.988 -33.732 1.00 77.19 181 SER A O 1
ATOM 1426 N N . ALA A 1 182 ? 10.961 1.042 -31.725 1.00 74.69 182 ALA A N 1
ATOM 1427 C CA . ALA A 1 182 ? 12.316 0.543 -32.001 1.00 74.69 182 ALA A CA 1
ATOM 1428 C C . ALA A 1 182 ? 12.391 -0.961 -32.336 1.00 74.69 182 ALA A C 1
ATOM 1430 O O . ALA A 1 182 ? 13.451 -1.456 -32.737 1.00 74.69 182 ALA A O 1
ATOM 1431 N N . GLY A 1 183 ? 11.297 -1.708 -32.159 1.00 72.25 183 GLY A N 1
ATOM 1432 C CA . GLY A 1 183 ? 11.257 -3.163 -32.303 1.00 72.25 183 GLY A CA 1
ATOM 1433 C C . GLY A 1 183 ? 12.080 -3.919 -31.246 1.00 72.25 183 GLY A C 1
ATOM 1434 O O . GLY A 1 183 ? 12.823 -3.357 -30.441 1.00 72.25 183 GLY A O 1
ATOM 1435 N N . THR A 1 184 ? 11.990 -5.252 -31.247 1.00 73.38 184 THR A N 1
ATOM 1436 C CA . THR A 1 184 ? 12.691 -6.111 -30.267 1.00 73.38 184 THR A CA 1
ATOM 1437 C C . THR A 1 184 ? 14.164 -6.373 -30.607 1.00 73.38 184 THR A C 1
ATOM 1439 O O . THR A 1 184 ? 14.920 -6.853 -29.762 1.00 73.38 184 THR A O 1
ATOM 1442 N N . ALA A 1 185 ? 14.615 -6.021 -31.816 1.00 71.88 185 ALA A N 1
ATOM 1443 C CA . ALA A 1 185 ? 16.008 -6.188 -32.242 1.00 71.88 185 ALA A CA 1
ATOM 1444 C C . ALA A 1 185 ? 16.988 -5.348 -31.396 1.00 71.88 185 ALA A C 1
ATOM 1446 O O . ALA A 1 185 ? 18.099 -5.796 -31.097 1.00 71.88 185 ALA A O 1
ATOM 1447 N N . SER A 1 186 ? 16.541 -4.168 -30.953 1.00 73.12 186 SER A N 1
ATOM 1448 C CA . SER A 1 186 ? 17.250 -3.306 -30.000 1.00 73.12 186 SER A CA 1
ATOM 1449 C C . SER A 1 186 ? 17.540 -4.038 -28.680 1.00 73.12 186 SER A C 1
ATOM 1451 O O . SER A 1 186 ? 18.687 -4.073 -28.226 1.00 73.12 186 SER A O 1
ATOM 1453 N N . LEU A 1 187 ? 16.537 -4.732 -28.126 1.00 75.56 187 LEU A N 1
ATOM 1454 C CA . LEU A 1 187 ? 16.657 -5.495 -26.877 1.00 75.56 187 LEU A CA 1
ATOM 1455 C C . LEU A 1 187 ? 17.654 -6.650 -27.004 1.00 75.56 187 LEU A C 1
ATOM 1457 O O . LEU A 1 187 ? 18.486 -6.841 -26.119 1.00 75.56 187 LEU A O 1
ATOM 1461 N N . TYR A 1 188 ? 17.620 -7.394 -28.116 1.00 77.88 188 TYR A N 1
ATOM 1462 C CA . TYR A 1 188 ? 18.568 -8.488 -28.356 1.00 77.88 188 TYR A CA 1
ATOM 1463 C C . TYR A 1 188 ? 20.018 -7.991 -28.349 1.00 77.88 188 TYR A C 1
ATOM 1465 O O . TYR A 1 188 ? 20.888 -8.621 -27.752 1.00 77.88 188 TYR A O 1
ATOM 1473 N N . SER A 1 189 ? 20.290 -6.837 -28.965 1.00 83.12 189 SER A N 1
ATOM 1474 C CA . SER A 1 189 ? 21.633 -6.255 -28.949 1.00 83.12 189 SER A CA 1
ATOM 1475 C C . SER A 1 189 ? 22.032 -5.742 -27.561 1.00 83.12 189 SER A C 1
ATOM 1477 O O . SER A 1 189 ? 23.165 -5.971 -27.138 1.00 83.12 189 SER A O 1
ATOM 1479 N N . GLN A 1 190 ? 21.120 -5.081 -26.842 1.00 81.12 190 GLN A N 1
ATOM 1480 C CA . GLN A 1 190 ? 21.369 -4.556 -25.492 1.00 81.12 190 GLN A CA 1
ATOM 1481 C C . GLN A 1 190 ? 21.635 -5.661 -24.463 1.00 81.12 190 GLN A C 1
ATOM 1483 O O . GLN A 1 190 ? 22.479 -5.493 -23.587 1.00 81.12 190 GLN A O 1
ATOM 1488 N N . LEU A 1 191 ? 20.975 -6.813 -24.600 1.00 82.56 191 LEU A N 1
ATOM 1489 C CA . LEU A 1 191 ? 21.186 -7.989 -23.752 1.00 82.56 191 LEU A CA 1
ATOM 1490 C C . LEU A 1 191 ? 22.462 -8.771 -24.093 1.00 82.56 191 LEU A C 1
ATOM 1492 O O . LEU A 1 191 ? 22.631 -9.883 -23.611 1.00 82.56 191 LEU A O 1
ATOM 1496 N N . GLY A 1 192 ? 23.362 -8.233 -24.923 1.00 87.00 192 GLY A N 1
ATOM 1497 C CA . GLY A 1 192 ? 24.597 -8.922 -25.306 1.00 87.00 192 GLY A CA 1
ATOM 1498 C C . GLY A 1 192 ? 24.364 -10.091 -26.265 1.00 87.00 192 GLY A C 1
ATOM 1499 O O . GLY A 1 192 ? 25.177 -11.015 -26.318 1.00 87.00 192 GLY A O 1
ATOM 1500 N N . LYS A 1 193 ? 23.266 -10.052 -27.032 1.00 90.25 193 LYS A N 1
ATOM 1501 C CA . LYS A 1 193 ? 22.876 -11.081 -28.005 1.00 90.25 193 LYS A CA 1
ATOM 1502 C C . LYS A 1 193 ? 22.802 -12.458 -27.331 1.00 90.25 193 LYS A C 1
ATOM 1504 O O . LYS A 1 193 ? 22.404 -12.575 -26.176 1.00 90.25 193 LYS A O 1
ATOM 1509 N N . LYS A 1 194 ? 23.168 -13.517 -28.055 1.00 92.06 194 LYS A N 1
ATOM 1510 C CA . LYS A 1 194 ? 23.142 -14.896 -27.563 1.00 92.06 194 LYS A CA 1
ATOM 1511 C C . LYS A 1 194 ? 23.916 -15.070 -26.253 1.00 92.06 194 LYS A C 1
ATOM 1513 O O . LYS A 1 194 ? 23.367 -15.629 -25.311 1.00 92.06 194 LYS A O 1
ATOM 1518 N N . ASP A 1 195 ? 25.154 -14.587 -26.188 1.00 94.12 195 ASP A N 1
ATOM 1519 C CA . ASP A 1 195 ? 26.036 -14.855 -25.047 1.00 94.12 195 ASP A CA 1
ATOM 1520 C C . ASP A 1 195 ? 25.538 -14.165 -23.775 1.00 94.12 195 ASP A C 1
ATOM 1522 O O . ASP A 1 195 ? 25.514 -14.772 -22.705 1.00 94.12 195 ASP A O 1
ATOM 1526 N N . GLY A 1 196 ? 25.059 -12.923 -23.884 1.00 90.69 196 GLY A N 1
ATOM 1527 C CA . GLY A 1 196 ? 24.488 -12.231 -22.732 1.00 90.69 196 GLY A CA 1
ATOM 1528 C C . GLY A 1 196 ? 23.143 -12.816 -22.279 1.00 90.69 196 GLY A C 1
ATOM 1529 O O . GLY A 1 196 ? 22.895 -12.881 -21.074 1.00 90.69 196 GLY A O 1
ATOM 1530 N N . ILE A 1 197 ? 22.326 -13.354 -23.195 1.00 88.31 197 ILE A N 1
ATOM 1531 C CA . ILE A 1 197 ? 21.113 -14.109 -22.831 1.00 88.31 197 ILE A CA 1
ATOM 1532 C C . ILE A 1 197 ? 21.469 -15.401 -22.087 1.00 88.31 197 ILE A C 1
ATOM 1534 O O . ILE A 1 197 ? 20.825 -15.709 -21.088 1.00 88.31 197 ILE A O 1
ATOM 1538 N N . VAL A 1 198 ? 22.504 -16.134 -22.513 1.00 91.62 198 VAL A N 1
ATOM 1539 C CA . VAL A 1 198 ? 22.978 -17.333 -21.794 1.00 91.62 198 VAL A CA 1
ATOM 1540 C C . VAL A 1 198 ? 23.416 -16.969 -20.374 1.00 91.62 198 VAL A C 1
ATOM 1542 O O . VAL A 1 198 ? 22.956 -17.586 -19.418 1.00 91.62 198 VAL A O 1
ATOM 1545 N N . VAL A 1 199 ? 24.210 -15.904 -20.211 1.00 90.75 199 VAL A N 1
ATOM 1546 C CA . VAL A 1 199 ? 24.629 -15.413 -18.884 1.00 90.75 199 VAL A CA 1
ATOM 1547 C C . VAL A 1 199 ? 23.433 -14.999 -18.022 1.00 90.75 199 VAL A C 1
ATOM 1549 O O . VAL A 1 199 ? 23.442 -15.214 -16.809 1.00 90.75 199 VAL A O 1
ATOM 1552 N N . PHE A 1 200 ? 22.412 -14.383 -18.619 1.00 84.38 200 PHE A N 1
ATOM 1553 C CA . PHE A 1 200 ? 21.182 -14.023 -17.917 1.00 84.38 200 PHE A CA 1
ATOM 1554 C C . PHE A 1 200 ? 20.424 -15.2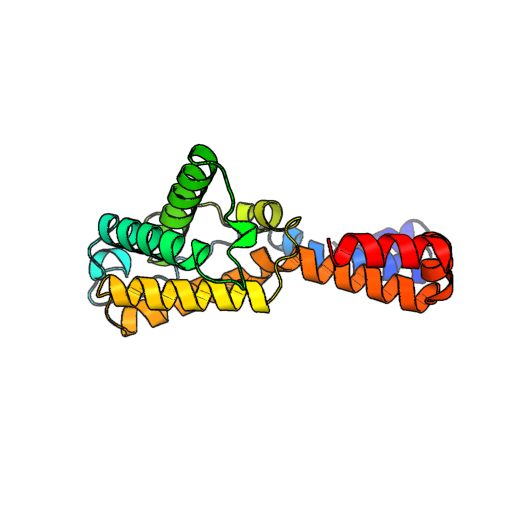64 -17.430 1.00 84.38 200 PHE A C 1
ATOM 1556 O O . PHE A 1 200 ? 20.079 -15.334 -16.251 1.00 84.38 200 PHE A O 1
ATOM 1563 N N . VAL A 1 201 ? 20.217 -16.256 -18.301 1.00 86.69 201 VAL A N 1
ATOM 1564 C CA . VAL A 1 201 ? 19.536 -17.515 -17.961 1.00 86.69 201 VAL A CA 1
ATOM 1565 C C . VAL A 1 201 ? 20.290 -18.258 -16.857 1.00 86.69 201 VAL A C 1
ATOM 1567 O O . VAL A 1 201 ? 19.679 -18.645 -15.864 1.00 86.69 201 VAL A O 1
ATOM 1570 N N . ASP A 1 202 ? 21.616 -18.363 -16.952 1.00 88.94 202 ASP A N 1
ATOM 1571 C CA . ASP A 1 202 ? 22.445 -19.007 -15.925 1.00 88.94 202 ASP A CA 1
ATOM 1572 C C . ASP A 1 202 ? 22.341 -18.328 -14.552 1.00 88.94 202 ASP A C 1
ATOM 1574 O O . ASP A 1 202 ? 22.524 -18.981 -13.527 1.00 88.94 202 ASP A O 1
ATOM 1578 N N . LYS A 1 203 ? 22.086 -17.015 -14.509 1.00 81.56 203 LYS A N 1
ATOM 1579 C CA . LYS A 1 203 ? 21.861 -16.274 -13.257 1.00 81.56 203 LYS A CA 1
ATOM 1580 C C . LYS A 1 203 ? 20.438 -16.416 -12.733 1.00 81.56 203 LYS A C 1
ATOM 1582 O O . LYS A 1 203 ? 20.249 -16.314 -11.530 1.00 81.56 203 LYS A O 1
ATOM 1587 N N . LEU A 1 204 ? 19.455 -16.612 -13.610 1.00 69.75 204 LEU A N 1
ATOM 1588 C CA . LEU A 1 204 ? 18.047 -16.728 -13.228 1.00 69.75 204 LEU A CA 1
ATOM 1589 C C . LEU A 1 204 ? 17.758 -18.026 -12.458 1.00 69.75 204 LEU A C 1
ATOM 1591 O O . LEU A 1 204 ? 16.866 -18.051 -11.617 1.00 69.75 204 LEU A O 1
ATOM 1595 N N . PHE A 1 205 ? 18.507 -19.089 -12.752 1.00 78.25 205 PHE A N 1
ATOM 1596 C CA . PHE 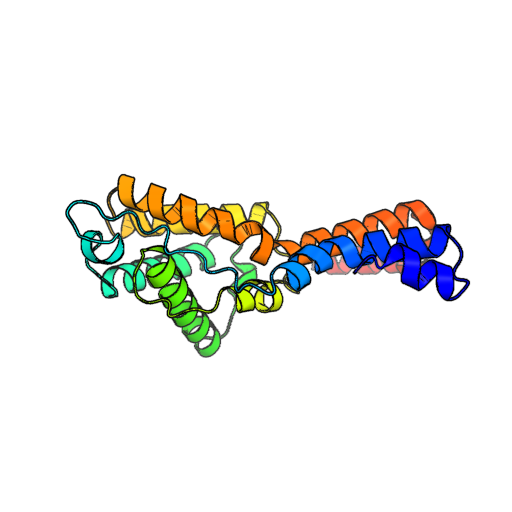A 1 205 ? 18.335 -20.417 -12.154 1.00 78.25 205 PHE A CA 1
ATOM 1597 C C . PHE A 1 205 ? 19.390 -20.765 -11.085 1.00 78.25 205 PHE A C 1
ATOM 1599 O O . PHE A 1 205 ? 19.520 -21.934 -10.720 1.00 78.25 205 PHE A O 1
ATOM 1606 N N . LYS A 1 206 ? 20.146 -19.776 -10.594 1.00 56.34 206 LYS A N 1
ATOM 1607 C CA . LYS A 1 206 ? 21.069 -19.903 -9.452 1.00 56.34 206 LYS A CA 1
ATOM 1608 C C . LYS A 1 206 ? 20.464 -19.286 -8.202 1.00 56.34 206 LYS A C 1
ATOM 1610 O O . LYS A 1 206 ? 20.684 -19.876 -7.124 1.00 56.34 206 LYS A O 1
#

Organism: Perkinsus olseni (NCBI:txid32597)